Protein AF-A0A9D1AWB3-F1 (afdb_monomer_lite)

Foldseek 3Di:
DDDDDDDDDDDDPDDLPPKFGFCFPDDDADWGQDPDLAEAGIEEEDDETETEFAEQEAAQRQNYASYEYQAEYEYFQEEQENARNDAHYHYDHPYAYHYAEAEYEDHPVYNYRDDPHYHYDDQQAPQADHPDDSVRGRRDHDCPGCQPLRGDVVVFADPLRGRFGHHRQTGPRRPPDQQSDQQCPLPGGNVQFPDSNDSQAGAPPVVPPPDPDLQAPPPDNRRSPPDDSQQQCPLPDGPVQFPDSVDSQAGQQHQADQVGDRRNPPPARQNCPLPDHNVQFPDSVDNQAGAPHDADCDQVDRRNSPVTRDHPPPPPPPPPPPPDDDDDDDDDDDDDDDDDDDDDDD

Sequence (346 aa):
MRCCAPTRPIAEVRCAARAASCSAGATTGSSTTRRSSRGGAIEHGGGILEAYHNNFLGNQAPLGSAVQTASDVVLHHNLLALQRGGVALKGAGSGAFLGSLNLTWLNALGDGAVPPGYLSADPQLDAYQPGAGCGVIDDFYSWYGPLVDSGDQSVSIDLDGSKPDLGAYGGPEAPTAPWETDEDGDGFPVLYDCDEGDASIYPDRDRGDGETHDEAYDGIDSDCDEGDDFDQDRDGYPRNEDCDDNNAAAYPGAPESPGGPDLNCDGLRDADGDGVDIQQDCDDNNRLIHPGVVEDPDPSVDRDCDGIGDVVRGLVPVACSVSGGTPPWAGWMLMVWILAGSVRRR

Radius of gyration: 42.79 Å; chains: 1; bounding box: 102×95×110 Å

Secondary structure (DSSP, 8-state):
---PPP--S-------TTS---B---B-SEEE----TT--SEEEESSEEEEES-EEE----TT-EEEEESSEEEEES-EEE--SSSEEEEE-TT--EE-S--EEE--TT--BSPPTT-B-S---BTT--TT--TTT----B-TTSTTTT-S-TTT---TTSSPPPSSTT-STTS--STTT--SSSSS--TTT-S-TT-TT--TTTTSSSS---S-TTSS--SSSS---TT-SS-SS--TTT-S-TT-TT-STTPPP-TT----SSSS---SSSSS--TTT-S-TT-TTSSTTPPPPSSTT--SS-SS--------------------TT-----------------

pLDDT: mean 72.97, std 19.96, range [20.0, 97.31]

Structure (mmCIF, N/CA/C/O backbone):
data_AF-A0A9D1AWB3-F1
#
_entry.id   AF-A0A9D1AWB3-F1
#
loop_
_atom_site.group_PDB
_atom_site.id
_atom_site.type_symbol
_atom_site.label_atom_id
_atom_site.label_alt_id
_atom_site.label_comp_id
_atom_site.label_asym_id
_atom_site.label_entity_id
_atom_site.label_seq_id
_atom_site.pdbx_PDB_ins_code
_atom_site.Cartn_x
_atom_site.Cartn_y
_atom_site.Cartn_z
_atom_site.occupancy
_atom_site.B_iso_or_equiv
_atom_site.auth_seq_id
_atom_site.auth_comp_id
_atom_site.auth_asym_id
_atom_site.auth_atom_id
_atom_site.pdbx_PDB_model_num
ATOM 1 N N . MET A 1 1 ? -10.300 8.455 -24.900 1.00 21.50 1 MET A N 1
ATOM 2 C CA . MET A 1 1 ? -10.559 7.409 -25.920 1.00 21.50 1 MET A CA 1
ATOM 3 C C . MET A 1 1 ? -9.430 7.401 -26.954 1.00 21.50 1 MET A C 1
ATOM 5 O O . MET A 1 1 ? -9.251 8.439 -27.566 1.00 21.50 1 MET A O 1
ATOM 9 N N . ARG A 1 2 ? -8.799 6.226 -27.187 1.00 21.23 2 ARG A N 1
ATOM 10 C CA . ARG A 1 2 ? -7.964 5.809 -28.358 1.00 21.23 2 ARG A CA 1
ATOM 11 C C . ARG A 1 2 ? -6.611 6.551 -28.547 1.00 21.23 2 ARG A C 1
ATOM 13 O O . ARG A 1 2 ? -6.578 7.757 -28.401 1.00 21.23 2 ARG A O 1
ATOM 20 N N . CYS A 1 3 ? -5.466 5.922 -28.860 1.00 20.00 3 CYS A N 1
ATOM 21 C CA . CYS A 1 3 ? -5.183 4.667 -29.581 1.00 20.00 3 CYS A CA 1
ATOM 22 C C . CYS A 1 3 ? -3.992 3.862 -29.002 1.00 20.00 3 CYS A C 1
ATOM 24 O O . CYS A 1 3 ? -2.887 4.379 -28.916 1.00 20.00 3 CYS A O 1
ATOM 26 N N . CYS A 1 4 ? -4.191 2.549 -28.827 1.00 30.34 4 CYS A N 1
ATOM 27 C CA . CYS A 1 4 ? -3.329 1.540 -29.462 1.00 30.34 4 CYS A CA 1
ATOM 28 C C . CYS A 1 4 ? -3.750 1.412 -30.941 1.00 30.34 4 CYS A C 1
ATOM 30 O O . CYS A 1 4 ? -4.943 1.537 -31.238 1.00 30.34 4 CYS A O 1
ATOM 32 N N . ALA A 1 5 ? -2.830 1.122 -31.866 1.00 23.89 5 ALA A N 1
ATOM 33 C CA . ALA A 1 5 ? -3.188 0.805 -33.252 1.00 23.89 5 ALA A CA 1
ATOM 34 C C . ALA A 1 5 ? -3.328 -0.722 -33.481 1.00 23.89 5 ALA A C 1
ATOM 36 O O . ALA A 1 5 ? -2.486 -1.494 -33.021 1.00 23.89 5 ALA A O 1
ATOM 37 N N . PRO A 1 6 ? -4.379 -1.172 -34.198 1.00 29.33 6 PRO A N 1
ATOM 38 C CA . PRO A 1 6 ? -4.650 -2.568 -34.535 1.00 29.33 6 PRO A CA 1
ATOM 39 C C . PRO A 1 6 ? -4.038 -2.983 -35.892 1.00 29.33 6 PRO A C 1
ATOM 41 O O . PRO A 1 6 ? -3.752 -2.151 -36.744 1.00 29.33 6 PRO A O 1
ATOM 44 N N . THR A 1 7 ? -3.987 -4.301 -36.129 1.00 24.94 7 THR A N 1
ATOM 45 C CA . THR A 1 7 ? -3.741 -5.017 -37.410 1.00 24.94 7 THR A CA 1
ATOM 46 C C . THR A 1 7 ? -2.278 -5.169 -37.890 1.00 24.94 7 THR A C 1
ATOM 48 O O . THR A 1 7 ? -1.577 -4.212 -38.170 1.00 24.94 7 THR A O 1
ATOM 51 N N . ARG A 1 8 ? -1.824 -6.436 -37.991 1.00 36.50 8 ARG A N 1
ATOM 52 C CA . ARG A 1 8 ? -0.504 -6.909 -38.499 1.00 36.50 8 ARG A CA 1
ATOM 53 C C . ARG A 1 8 ? -0.225 -6.329 -39.909 1.00 36.50 8 ARG A C 1
ATOM 55 O O . ARG A 1 8 ? -1.187 -6.337 -40.676 1.00 36.50 8 ARG A O 1
ATOM 62 N N . PRO A 1 9 ? 0.998 -5.914 -40.333 1.00 26.62 9 PRO A N 1
ATOM 63 C CA . PRO A 1 9 ? 2.323 -6.543 -40.178 1.00 26.62 9 PRO A CA 1
ATOM 64 C C . PRO A 1 9 ? 3.420 -5.598 -39.611 1.00 26.62 9 PRO A C 1
ATOM 66 O O . PRO A 1 9 ? 3.180 -4.427 -39.375 1.00 26.62 9 PRO A O 1
ATOM 69 N N . ILE A 1 10 ? 4.613 -6.152 -39.363 1.00 37.19 10 ILE A N 1
ATOM 70 C CA . ILE A 1 10 ? 5.770 -5.600 -38.619 1.00 37.19 10 ILE A CA 1
ATOM 71 C C . ILE A 1 10 ? 6.071 -4.108 -38.882 1.00 37.19 10 ILE A C 1
ATOM 73 O O . ILE A 1 10 ? 6.458 -3.751 -39.992 1.00 37.19 10 ILE A O 1
ATOM 77 N N . ALA A 1 11 ? 6.015 -3.300 -37.821 1.00 24.80 11 ALA A N 1
ATOM 78 C CA . ALA A 1 11 ? 6.810 -2.097 -37.576 1.00 24.80 11 ALA A CA 1
ATOM 79 C C . ALA A 1 11 ? 6.615 -1.683 -36.104 1.00 24.80 11 ALA A C 1
ATOM 81 O O . ALA A 1 11 ? 5.522 -1.837 -35.571 1.00 24.80 11 ALA A O 1
ATOM 82 N N . GLU A 1 12 ? 7.682 -1.151 -35.510 1.00 25.28 12 GLU A N 1
ATOM 83 C CA . GLU A 1 12 ? 7.764 -0.460 -34.215 1.00 25.28 12 GLU A CA 1
ATOM 84 C C . GLU A 1 12 ? 8.033 -1.301 -32.954 1.00 25.28 12 GLU A C 1
ATOM 86 O O . GLU A 1 12 ? 7.202 -2.036 -32.426 1.00 25.28 12 GLU A O 1
ATOM 91 N N . VAL A 1 13 ? 9.248 -1.107 -32.431 1.00 33.59 13 VAL A N 1
ATOM 92 C CA . VAL A 1 13 ? 9.468 -0.930 -30.993 1.00 33.59 13 VAL A CA 1
ATOM 93 C C . VAL A 1 13 ? 8.623 0.286 -30.596 1.00 33.59 13 VAL A C 1
ATOM 95 O O . VAL A 1 13 ? 8.988 1.413 -30.917 1.00 33.59 13 VAL A O 1
ATOM 98 N N . ARG A 1 14 ? 7.451 0.052 -30.000 1.00 24.42 14 ARG A N 1
ATOM 99 C CA . ARG A 1 14 ? 6.680 1.068 -29.275 1.00 24.42 14 ARG A CA 1
ATOM 100 C C . ARG A 1 14 ? 6.158 0.478 -27.961 1.00 24.42 14 ARG A C 1
ATOM 102 O O . ARG A 1 14 ? 5.201 -0.288 -27.969 1.00 24.42 14 ARG A O 1
ATOM 109 N N . CYS A 1 15 ? 6.929 0.701 -26.900 1.00 27.09 15 CYS A N 1
ATOM 110 C CA . CYS A 1 15 ? 6.608 1.492 -25.699 1.00 27.09 15 CYS A CA 1
ATOM 111 C C . CYS A 1 15 ? 5.157 1.434 -25.235 1.00 27.09 15 CYS A C 1
ATOM 113 O O . CYS A 1 15 ? 4.238 1.670 -26.023 1.00 27.09 15 CYS A O 1
ATOM 115 N N . ALA A 1 16 ? 4.979 1.133 -23.949 1.00 27.67 16 ALA A N 1
ATOM 116 C CA . ALA A 1 16 ? 3.701 1.157 -23.263 1.00 27.67 16 ALA A CA 1
ATOM 117 C C . ALA A 1 16 ? 3.016 2.507 -23.514 1.00 27.67 16 ALA A C 1
ATOM 119 O O . ALA A 1 16 ? 3.399 3.546 -22.995 1.00 27.67 16 ALA A O 1
ATOM 120 N N . ALA A 1 17 ? 2.004 2.513 -24.381 1.00 27.48 17 ALA A N 1
ATOM 121 C CA . ALA A 1 17 ? 1.258 3.714 -24.712 1.00 27.48 17 ALA A CA 1
ATOM 122 C C . ALA A 1 17 ? 0.271 4.047 -23.584 1.00 27.48 17 ALA A C 1
ATOM 124 O O . ALA A 1 17 ? -0.940 3.883 -23.738 1.00 27.48 17 ALA A O 1
ATOM 125 N N . ARG A 1 18 ? 0.825 4.549 -22.481 1.00 24.73 18 ARG A N 1
ATOM 126 C CA . ARG A 1 18 ? 0.314 5.722 -21.765 1.00 24.73 18 ARG A CA 1
ATOM 127 C C . ARG A 1 18 ? 1.400 6.505 -21.025 1.00 24.73 18 ARG A C 1
ATOM 129 O O . ARG A 1 18 ? 1.125 7.652 -20.694 1.00 24.73 18 ARG A O 1
ATOM 136 N N . ALA A 1 19 ? 2.625 5.984 -20.948 1.00 25.64 19 ALA A N 1
ATOM 137 C CA . ALA A 1 19 ? 3.787 6.744 -20.535 1.00 25.64 19 ALA A CA 1
ATOM 138 C C . ALA A 1 19 ? 4.954 6.580 -21.513 1.00 25.64 19 ALA A C 1
ATOM 140 O O . ALA A 1 19 ? 5.426 5.474 -21.723 1.00 25.64 19 ALA A O 1
ATOM 141 N N . ALA A 1 20 ? 5.339 7.702 -22.125 1.00 26.20 20 ALA A N 1
ATOM 142 C CA . ALA A 1 20 ? 6.637 7.992 -22.724 1.00 26.20 20 ALA A CA 1
ATOM 143 C C . ALA A 1 20 ? 7.232 7.040 -23.785 1.00 26.20 20 ALA A C 1
ATOM 145 O O . ALA A 1 20 ? 7.008 5.839 -23.903 1.00 26.20 20 ALA A O 1
ATOM 146 N N . SER A 1 21 ? 7.984 7.660 -24.678 1.00 29.98 21 SER A N 1
ATOM 147 C CA . SER A 1 21 ? 8.781 7.045 -25.724 1.00 29.98 21 SER A CA 1
ATOM 148 C C . SER A 1 21 ? 9.793 6.049 -25.156 1.00 29.98 21 SER A C 1
ATOM 150 O O . SER A 1 21 ? 10.431 6.281 -24.143 1.00 29.98 21 SER A O 1
ATOM 152 N N . CYS A 1 22 ? 10.045 4.976 -25.897 1.00 33.41 22 CYS A N 1
ATOM 153 C CA . CYS A 1 22 ? 11.266 4.194 -25.788 1.00 33.41 22 CYS A CA 1
ATOM 154 C C . CYS A 1 22 ? 12.315 5.152 -26.311 1.00 33.41 22 CYS A C 1
ATOM 156 O O . CYS A 1 22 ? 12.439 5.336 -27.530 1.00 33.41 22 CYS A O 1
ATOM 158 N N . SER A 1 23 ? 12.997 5.826 -25.403 1.00 38.34 23 SER A N 1
ATOM 159 C CA . SER A 1 23 ? 14.102 6.705 -25.725 1.00 38.34 23 SER A CA 1
ATOM 160 C C . SER A 1 23 ? 15.280 5.812 -26.130 1.00 38.34 23 SER A C 1
ATOM 162 O O . SER A 1 23 ? 16.202 5.522 -25.379 1.00 38.34 23 SER A O 1
ATOM 164 N N . ALA A 1 24 ? 15.224 5.265 -27.345 1.00 41.66 24 ALA A N 1
ATOM 165 C CA . ALA A 1 24 ? 16.368 4.608 -27.955 1.00 41.66 24 ALA A CA 1
ATOM 166 C C . ALA A 1 24 ? 17.315 5.717 -28.428 1.00 41.66 24 ALA A C 1
ATOM 168 O O . ALA A 1 24 ? 17.096 6.289 -29.494 1.00 41.66 24 ALA A O 1
ATOM 169 N N . GLY A 1 25 ? 18.327 6.047 -27.620 1.00 49.16 25 GLY A N 1
ATOM 170 C CA . GLY A 1 25 ? 19.272 7.135 -27.898 1.00 49.16 25 GLY A CA 1
ATOM 171 C C . GLY A 1 25 ? 19.972 6.971 -29.253 1.00 49.16 25 GLY A C 1
ATOM 172 O O . GLY A 1 25 ? 19.663 7.671 -30.219 1.00 49.16 25 GLY A O 1
ATOM 173 N N . ALA A 1 26 ? 20.898 6.011 -29.352 1.00 44.53 26 ALA A N 1
ATOM 174 C CA . ALA A 1 26 ? 21.605 5.674 -30.586 1.00 44.53 26 ALA A CA 1
ATOM 175 C C . ALA A 1 26 ? 21.383 4.202 -30.968 1.00 44.53 26 ALA A C 1
ATOM 177 O O . ALA A 1 26 ? 21.719 3.284 -30.225 1.00 44.53 26 ALA A O 1
ATOM 178 N N . THR A 1 27 ? 20.843 3.956 -32.166 1.00 47.53 27 THR A N 1
ATOM 179 C CA . THR A 1 27 ? 20.813 2.611 -32.761 1.00 47.53 27 THR A CA 1
ATOM 180 C C . THR A 1 27 ? 21.679 2.593 -34.011 1.00 47.53 27 THR A C 1
ATOM 182 O O . THR A 1 27 ? 21.399 3.285 -34.990 1.00 47.53 27 THR A O 1
ATOM 185 N N . THR A 1 28 ? 22.712 1.756 -34.014 1.00 44.19 28 THR A N 1
ATOM 186 C CA . THR A 1 28 ? 23.399 1.344 -35.242 1.00 44.19 28 THR A CA 1
ATOM 187 C C . THR A 1 28 ? 23.117 -0.139 -35.461 1.00 44.19 28 THR A C 1
ATOM 189 O O . THR A 1 28 ? 23.231 -0.923 -34.531 1.00 44.19 28 THR A O 1
ATOM 192 N N . GLY A 1 29 ? 22.704 -0.536 -36.670 1.00 47.44 29 GLY A N 1
ATOM 193 C CA . GLY A 1 29 ? 22.396 -1.936 -36.999 1.00 47.44 29 GLY A CA 1
ATOM 194 C C . GLY A 1 29 ? 20.906 -2.280 -37.079 1.00 47.44 29 GLY A C 1
ATOM 195 O O . GLY A 1 29 ? 20.076 -1.409 -37.330 1.00 47.44 29 GLY A O 1
ATOM 196 N N . SER A 1 30 ? 20.571 -3.571 -36.975 1.00 42.62 30 SER A N 1
ATOM 197 C CA . SER A 1 30 ? 19.214 -4.081 -37.214 1.00 42.62 30 SER A CA 1
ATOM 198 C C . SER A 1 30 ? 18.601 -4.628 -35.929 1.00 42.62 30 SER A C 1
ATOM 200 O O . SER A 1 30 ? 18.999 -5.685 -35.443 1.00 42.62 30 SER A O 1
ATOM 202 N N . SER A 1 31 ? 17.560 -3.961 -35.440 1.00 50.06 31 SER A N 1
ATOM 203 C CA . SER A 1 31 ? 16.731 -4.431 -34.326 1.00 50.06 31 SER A CA 1
ATOM 204 C C . SER A 1 31 ? 15.381 -4.904 -34.859 1.00 50.06 31 SER A C 1
ATOM 206 O O . SER A 1 31 ? 14.737 -4.196 -35.635 1.00 50.06 31 SER A O 1
ATOM 208 N N . THR A 1 32 ? 14.935 -6.102 -34.473 1.00 45.66 32 THR A N 1
ATOM 209 C CA . THR A 1 32 ? 13.606 -6.605 -34.861 1.00 45.66 32 THR A CA 1
ATOM 210 C C . THR A 1 32 ? 12.771 -6.987 -33.646 1.00 45.66 32 THR A C 1
ATOM 212 O O . THR A 1 32 ? 13.212 -7.783 -32.824 1.00 45.66 32 THR A O 1
ATOM 215 N N . THR A 1 33 ? 11.535 -6.487 -33.569 1.00 47.41 33 THR A N 1
ATOM 216 C CA . THR A 1 33 ? 10.512 -6.945 -32.617 1.00 47.41 33 THR A CA 1
ATOM 217 C C . THR A 1 33 ? 9.769 -8.132 -33.237 1.00 47.41 33 THR A C 1
ATOM 219 O O . THR A 1 33 ? 8.915 -7.983 -34.114 1.00 47.41 33 THR A O 1
ATOM 222 N N . ARG A 1 34 ? 10.129 -9.368 -32.867 1.00 39.41 34 ARG A N 1
ATOM 223 C CA . ARG A 1 34 ? 9.489 -10.578 -33.417 1.00 39.41 34 ARG A CA 1
ATOM 224 C C . ARG A 1 34 ? 8.607 -11.258 -32.379 1.00 39.41 34 ARG A C 1
ATOM 226 O O . ARG A 1 34 ? 9.096 -11.777 -31.384 1.00 39.41 34 ARG A O 1
ATOM 233 N N . ARG A 1 35 ? 7.321 -11.446 -32.702 1.00 39.47 35 ARG A N 1
ATOM 234 C CA . ARG A 1 35 ? 6.494 -12.494 -32.077 1.00 39.47 35 ARG A CA 1
ATOM 235 C C . ARG A 1 35 ? 6.943 -13.850 -32.632 1.00 39.47 35 ARG A C 1
ATOM 237 O O . ARG A 1 35 ? 6.405 -14.346 -33.619 1.00 39.47 35 ARG A O 1
ATOM 244 N N . SER A 1 36 ? 7.997 -14.404 -32.050 1.00 42.81 36 SER A N 1
ATOM 245 C CA . SER A 1 36 ? 8.571 -15.695 -32.425 1.00 42.81 36 SER A CA 1
ATOM 246 C C . SER A 1 36 ? 8.386 -16.677 -31.276 1.00 42.81 36 SER A C 1
ATOM 248 O O . SER A 1 36 ? 8.519 -16.304 -30.116 1.00 42.81 36 SER A O 1
ATOM 250 N N . SER A 1 37 ? 8.203 -17.963 -31.586 1.00 47.78 37 SER A N 1
ATOM 251 C CA . SER A 1 37 ? 8.348 -19.054 -30.608 1.00 47.78 37 SER A CA 1
ATOM 252 C C . SER A 1 37 ? 9.756 -19.121 -29.982 1.00 47.78 37 SER A C 1
ATOM 254 O O . SER A 1 37 ? 10.018 -20.018 -29.187 1.00 47.78 37 SER A O 1
ATOM 256 N N . ARG A 1 38 ? 10.667 -18.217 -30.387 1.00 47.19 38 ARG A N 1
ATOM 257 C CA . ARG A 1 38 ? 12.060 -18.060 -29.952 1.00 47.19 38 ARG A CA 1
ATOM 258 C C . ARG A 1 38 ? 12.480 -16.641 -29.544 1.00 47.19 38 ARG A C 1
ATOM 260 O O . ARG A 1 38 ? 13.667 -16.460 -29.329 1.00 47.19 38 ARG A O 1
ATOM 267 N N . GLY A 1 39 ? 11.584 -15.654 -29.500 1.00 50.53 39 GLY A N 1
ATOM 268 C CA . GLY A 1 39 ? 11.974 -14.246 -29.289 1.00 50.53 39 GLY A CA 1
ATOM 269 C C . GLY A 1 39 ? 11.325 -13.621 -28.059 1.00 50.53 39 GLY A C 1
ATOM 270 O O . GLY A 1 39 ? 10.314 -14.133 -27.587 1.00 50.53 39 GLY A O 1
ATOM 271 N N . GLY A 1 40 ? 11.879 -12.520 -27.553 1.00 53.12 40 GLY A N 1
ATOM 272 C CA . GLY A 1 40 ? 11.116 -11.588 -26.714 1.00 53.12 40 GLY A CA 1
ATOM 273 C C . GLY A 1 40 ? 11.242 -10.145 -27.187 1.00 53.12 40 GLY A C 1
ATOM 274 O O . GLY A 1 40 ? 11.229 -9.930 -28.399 1.00 53.12 40 GLY A O 1
ATOM 275 N N . ALA A 1 41 ? 11.226 -9.170 -26.274 1.00 64.44 41 ALA A N 1
ATOM 276 C CA . ALA A 1 41 ? 10.886 -7.783 -26.603 1.00 64.44 41 ALA A CA 1
ATOM 277 C C . ALA A 1 41 ? 11.870 -7.131 -27.587 1.00 64.44 41 ALA A C 1
ATOM 279 O O . ALA A 1 41 ? 11.434 -6.449 -28.514 1.00 64.44 41 ALA A O 1
ATOM 280 N N . ILE A 1 42 ? 13.170 -7.401 -27.448 1.00 72.62 42 ILE A N 1
ATOM 281 C CA . ILE A 1 42 ? 14.208 -6.917 -28.367 1.00 72.62 42 ILE A CA 1
ATOM 282 C C . ILE A 1 42 ? 15.058 -8.092 -28.851 1.00 72.62 42 ILE A C 1
ATOM 284 O O . ILE A 1 42 ? 15.614 -8.830 -28.045 1.00 72.62 42 ILE A O 1
ATOM 288 N N . GLU A 1 43 ? 15.198 -8.239 -30.171 1.00 74.75 43 GLU A N 1
ATOM 289 C CA . GLU A 1 43 ? 16.237 -9.058 -30.804 1.00 74.75 43 GLU A CA 1
ATOM 290 C C . GLU A 1 43 ? 17.152 -8.133 -31.618 1.00 74.75 43 GLU A C 1
ATOM 292 O O . GLU A 1 43 ? 16.717 -7.553 -32.620 1.00 74.75 43 GLU A O 1
ATOM 297 N N . HIS A 1 44 ? 18.397 -7.965 -31.170 1.00 74.31 44 HIS A N 1
ATOM 298 C CA . HIS A 1 44 ? 19.361 -7.042 -31.771 1.00 74.31 44 HIS A CA 1
ATOM 299 C C . HIS A 1 44 ? 20.535 -7.777 -32.431 1.00 74.31 44 HIS A C 1
ATOM 301 O O . HIS A 1 44 ? 21.061 -8.756 -31.897 1.00 74.31 44 HIS A O 1
ATOM 307 N N . GLY A 1 45 ? 20.956 -7.306 -33.607 1.00 73.94 45 GLY A N 1
ATOM 308 C CA . GLY A 1 45 ? 22.120 -7.833 -34.311 1.00 73.94 45 GLY A CA 1
ATOM 309 C C . GLY A 1 45 ? 22.809 -6.791 -35.192 1.00 73.94 45 GLY A C 1
ATOM 310 O O . GLY A 1 45 ? 22.180 -6.156 -36.043 1.00 73.94 45 GLY A O 1
ATOM 311 N N . GLY A 1 46 ? 24.130 -6.697 -35.027 1.00 70.94 46 GLY A N 1
ATOM 312 C CA . GLY A 1 46 ? 25.006 -5.721 -35.669 1.00 70.94 46 GLY A CA 1
ATOM 313 C C . GLY A 1 46 ? 24.930 -4.349 -35.000 1.00 70.94 46 GLY A C 1
ATOM 314 O O . GLY A 1 46 ? 23.841 -3.899 -34.684 1.00 70.94 46 GLY A O 1
ATOM 315 N N . GLY A 1 47 ? 26.073 -3.673 -34.857 1.00 73.12 47 GLY A N 1
ATOM 316 C CA . GLY A 1 47 ? 26.161 -2.339 -34.250 1.00 73.12 47 GLY A CA 1
ATOM 317 C C . GLY A 1 47 ? 25.905 -2.322 -32.738 1.00 73.12 47 GLY A C 1
ATOM 318 O O . GLY A 1 47 ? 26.149 -3.326 -32.071 1.00 73.12 47 GLY A O 1
ATOM 319 N N . ILE A 1 48 ? 25.508 -1.156 -32.223 1.00 72.12 48 ILE A N 1
ATOM 320 C CA . ILE A 1 48 ? 25.204 -0.890 -30.808 1.00 72.12 48 ILE A CA 1
ATOM 321 C C . ILE A 1 48 ? 23.747 -0.434 -30.698 1.00 72.12 48 ILE A C 1
ATOM 323 O O . ILE A 1 48 ? 23.297 0.405 -31.490 1.00 72.12 48 ILE A O 1
ATOM 327 N N . LE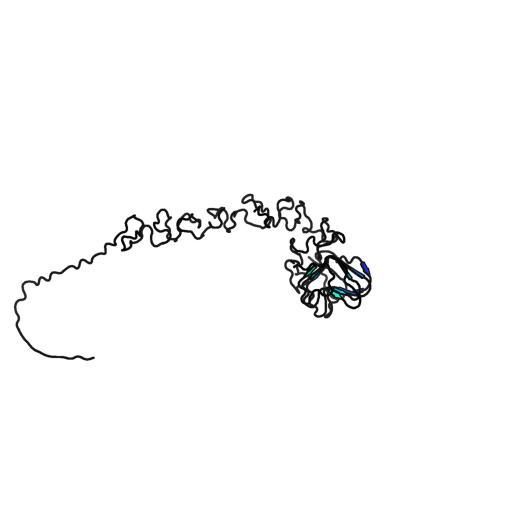U A 1 49 ? 23.049 -0.961 -29.694 1.00 78.12 49 LEU A N 1
ATOM 328 C CA . LEU A 1 49 ? 21.737 -0.504 -29.246 1.00 78.12 49 LEU A CA 1
ATOM 329 C C . LEU A 1 49 ? 21.838 0.037 -27.820 1.00 78.12 49 LEU A C 1
ATOM 331 O O . LEU A 1 49 ? 22.278 -0.685 -26.929 1.00 78.12 49 LEU A O 1
ATOM 335 N N . GLU A 1 50 ? 21.360 1.256 -27.606 1.00 80.19 50 GLU A N 1
ATOM 336 C CA . GLU A 1 50 ? 21.181 1.842 -26.276 1.00 80.19 50 GLU A CA 1
ATOM 337 C C . GLU A 1 50 ? 19.686 1.952 -25.955 1.00 80.19 50 GLU A C 1
ATOM 339 O O . GLU A 1 50 ? 18.910 2.440 -26.783 1.00 80.19 50 GLU A O 1
ATOM 344 N N . ALA A 1 51 ? 19.278 1.476 -24.778 1.00 79.69 51 ALA A N 1
ATOM 345 C CA . ALA A 1 51 ? 17.897 1.541 -24.312 1.00 79.69 51 ALA A CA 1
ATOM 346 C C . ALA A 1 51 ? 17.824 2.084 -22.881 1.00 79.69 51 ALA A C 1
ATOM 348 O O . ALA A 1 51 ? 18.480 1.564 -21.971 1.00 79.69 51 ALA A O 1
ATOM 349 N N . TYR A 1 52 ? 16.991 3.105 -22.709 1.00 82.25 52 TYR A N 1
ATOM 350 C CA . TYR A 1 52 ? 16.770 3.818 -21.458 1.00 82.25 52 TYR A CA 1
ATOM 351 C C . TYR A 1 52 ? 15.308 3.675 -21.055 1.00 82.25 52 TYR A C 1
ATOM 353 O O . TYR A 1 52 ? 14.451 3.758 -21.938 1.00 82.25 52 TYR A O 1
ATOM 361 N N . HIS A 1 53 ? 15.033 3.467 -19.764 1.00 81.31 53 HIS A N 1
ATOM 362 C CA . HIS A 1 53 ? 13.689 3.653 -19.202 1.00 81.31 53 HIS A CA 1
ATOM 363 C C . HIS A 1 53 ? 12.605 2.822 -19.898 1.00 81.31 53 HIS A C 1
ATOM 365 O O . HIS A 1 53 ? 11.661 3.342 -20.481 1.00 81.31 53 HIS A O 1
ATOM 371 N N . ASN A 1 54 ? 12.767 1.493 -19.928 1.00 80.81 54 ASN A N 1
ATOM 372 C CA . ASN A 1 54 ? 11.781 0.592 -20.539 1.00 80.81 54 ASN A CA 1
ATOM 373 C C . ASN A 1 54 ? 11.284 -0.471 -19.562 1.00 80.81 54 ASN A C 1
ATOM 375 O O . ASN A 1 54 ? 12.071 -1.078 -18.835 1.00 80.81 54 ASN A O 1
ATOM 379 N N . ASN A 1 55 ? 9.995 -0.796 -19.671 1.00 80.69 55 ASN A N 1
ATOM 380 C CA . ASN A 1 55 ? 9.374 -1.944 -19.018 1.00 80.69 55 ASN A CA 1
ATOM 381 C C . ASN A 1 55 ? 9.367 -3.166 -19.952 1.00 80.69 55 ASN A C 1
ATOM 383 O O . ASN A 1 55 ? 8.660 -3.221 -20.960 1.00 80.69 55 ASN A O 1
ATOM 387 N N . PHE A 1 56 ? 10.131 -4.194 -19.593 1.00 82.62 56 PHE A N 1
ATOM 388 C CA . PHE A 1 56 ? 10.166 -5.495 -20.251 1.00 82.62 56 PHE A CA 1
ATOM 389 C C . PHE A 1 56 ? 9.471 -6.546 -19.386 1.00 82.62 56 PHE A C 1
ATOM 391 O O . PHE A 1 56 ? 10.111 -7.279 -18.630 1.00 82.62 56 PHE A O 1
ATOM 398 N N . LEU A 1 57 ? 8.149 -6.641 -19.514 1.00 80.88 57 LEU A N 1
ATOM 399 C CA . LEU A 1 57 ? 7.325 -7.447 -18.615 1.00 80.88 57 LEU A CA 1
ATOM 400 C C . LEU A 1 57 ? 6.763 -8.707 -19.284 1.00 80.88 57 LEU A C 1
ATOM 402 O O . LEU A 1 57 ? 6.228 -8.667 -20.394 1.00 80.88 57 LEU A O 1
ATOM 406 N N . GLY A 1 58 ? 6.810 -9.836 -18.574 1.00 77.50 58 GLY A N 1
ATOM 407 C CA . GLY A 1 58 ? 5.868 -10.931 -18.823 1.00 77.50 58 GLY A CA 1
ATOM 408 C C . GLY A 1 58 ? 6.110 -11.810 -20.053 1.00 77.50 58 GLY A C 1
ATOM 409 O O . GLY A 1 58 ? 5.168 -12.474 -20.493 1.00 77.50 58 GLY A O 1
ATOM 410 N N . ASN A 1 59 ? 7.311 -11.856 -20.647 1.00 75.31 59 ASN A N 1
ATOM 411 C CA . ASN A 1 59 ? 7.537 -12.642 -21.868 1.00 75.31 59 ASN A CA 1
ATOM 412 C C . ASN A 1 59 ? 7.201 -14.129 -21.668 1.00 75.31 59 ASN A C 1
ATOM 414 O O . ASN A 1 59 ? 7.795 -14.811 -20.834 1.00 75.31 59 ASN A O 1
ATOM 418 N N . GLN A 1 60 ? 6.303 -14.668 -22.492 1.00 77.44 60 GLN A N 1
ATOM 419 C CA . GLN A 1 60 ? 5.855 -16.064 -22.424 1.00 77.44 60 GLN A CA 1
ATOM 420 C C . GLN A 1 60 ? 6.508 -16.976 -23.473 1.00 77.44 60 GLN A C 1
ATOM 422 O O . GLN A 1 60 ? 6.201 -18.166 -23.528 1.00 77.44 60 GLN A O 1
ATOM 427 N N . ALA A 1 61 ? 7.383 -16.454 -24.336 1.00 73.06 61 ALA A N 1
ATOM 428 C CA . ALA A 1 61 ? 7.992 -17.244 -25.400 1.00 73.06 61 ALA A CA 1
ATOM 429 C C . ALA A 1 61 ? 8.982 -18.286 -24.831 1.00 73.06 61 ALA A C 1
ATOM 431 O O . ALA A 1 61 ? 10.008 -17.875 -24.294 1.00 73.06 61 ALA A O 1
ATOM 432 N N . PRO A 1 62 ? 8.759 -19.608 -25.014 1.00 67.44 62 PRO A N 1
ATOM 433 C CA . PRO A 1 62 ? 9.542 -20.677 -24.363 1.00 67.44 62 PRO A CA 1
ATOM 434 C C . PRO A 1 62 ? 11.038 -20.729 -24.706 1.00 67.44 62 PRO A C 1
ATOM 436 O O . PRO A 1 62 ? 11.803 -21.466 -24.092 1.00 67.44 62 PRO A O 1
ATOM 439 N N . LEU A 1 63 ? 11.448 -20.036 -25.768 1.00 68.00 63 LEU A N 1
ATOM 440 C CA . LEU A 1 63 ? 12.839 -19.956 -26.215 1.00 68.00 63 LEU A CA 1
ATOM 441 C C . LEU A 1 63 ? 13.319 -18.496 -26.343 1.00 68.00 63 LEU A C 1
ATOM 443 O O . LEU A 1 63 ? 14.416 -18.274 -26.864 1.00 68.00 63 LEU A O 1
ATOM 447 N N . GLY A 1 64 ? 12.504 -17.527 -25.906 1.00 71.69 64 GLY A N 1
ATOM 448 C CA . GLY A 1 64 ? 12.793 -16.090 -25.951 1.00 71.69 64 GLY A CA 1
ATOM 449 C C . GLY A 1 64 ? 13.441 -15.554 -24.672 1.00 71.69 64 GLY A C 1
ATOM 450 O O . GLY A 1 64 ? 13.755 -16.314 -23.763 1.00 71.69 64 GLY A O 1
ATOM 451 N N . SER A 1 65 ? 13.647 -14.240 -24.618 1.00 79.19 65 SER A N 1
ATOM 452 C CA . SER A 1 65 ? 14.094 -13.471 -23.443 1.00 79.19 65 SER A CA 1
ATOM 453 C C . SER A 1 65 ? 13.616 -12.027 -23.562 1.00 79.19 65 SER A C 1
ATOM 455 O O . SER A 1 65 ? 13.276 -11.625 -24.670 1.00 79.19 65 SER A O 1
ATOM 457 N N . ALA A 1 66 ? 13.564 -11.245 -22.481 1.00 78.62 66 ALA A N 1
ATOM 458 C CA . ALA A 1 66 ? 13.193 -9.825 -22.587 1.00 78.62 66 ALA A CA 1
ATOM 459 C C . ALA A 1 66 ? 14.077 -9.096 -23.614 1.00 78.62 66 ALA A C 1
ATOM 461 O O . ALA A 1 66 ? 13.559 -8.517 -24.568 1.00 78.62 66 ALA A O 1
ATOM 462 N N . VAL A 1 67 ? 15.397 -9.251 -23.506 1.00 82.06 67 VAL A N 1
ATOM 463 C CA . VAL A 1 67 ? 16.342 -8.794 -24.530 1.00 82.06 67 VAL A CA 1
ATOM 464 C C . VAL A 1 67 ? 17.207 -9.958 -24.985 1.00 82.06 67 VAL A C 1
ATOM 466 O O . VAL A 1 67 ? 17.742 -10.725 -24.178 1.00 82.06 67 VAL A O 1
ATOM 469 N N . GLN A 1 68 ? 17.330 -10.115 -26.297 1.00 82.19 68 GLN A N 1
ATOM 470 C CA . GLN A 1 68 ? 18.226 -11.053 -26.948 1.00 82.19 68 GLN A CA 1
ATOM 471 C C . GLN A 1 68 ? 19.152 -10.295 -27.893 1.00 82.19 68 GLN A C 1
ATOM 473 O O . GLN A 1 68 ? 18.694 -9.476 -28.687 1.00 82.19 68 GLN A O 1
ATOM 478 N N . THR A 1 69 ? 20.450 -10.584 -27.856 1.00 80.25 69 THR A N 1
ATOM 479 C CA . THR A 1 69 ? 21.393 -9.855 -28.709 1.00 80.25 69 THR A CA 1
ATOM 480 C C . THR A 1 69 ? 22.500 -10.718 -29.287 1.00 80.25 69 THR A C 1
ATOM 482 O O . THR A 1 69 ? 22.983 -11.628 -28.624 1.00 80.25 69 THR A O 1
ATOM 485 N N . ALA A 1 70 ? 22.900 -10.415 -30.525 1.00 81.12 70 ALA A N 1
ATOM 486 C CA . ALA A 1 70 ? 24.107 -10.910 -31.183 1.00 81.12 70 ALA A CA 1
ATOM 487 C C . ALA A 1 70 ? 25.271 -9.893 -31.181 1.00 81.12 70 ALA A C 1
ATOM 489 O O . ALA A 1 70 ? 26.337 -10.158 -31.742 1.00 81.12 70 ALA A O 1
ATOM 490 N N . SER A 1 71 ? 25.056 -8.702 -30.621 1.00 81.31 71 SER A N 1
ATOM 491 C CA . SER A 1 71 ? 25.990 -7.564 -30.592 1.00 81.31 71 SER A CA 1
ATOM 492 C C . SER A 1 71 ? 25.859 -6.795 -29.274 1.00 81.31 71 SER A C 1
ATOM 494 O O . SER A 1 71 ? 25.098 -7.214 -28.402 1.00 81.31 71 SER A O 1
ATOM 496 N N . ASP A 1 72 ? 26.628 -5.730 -29.078 1.00 84.19 72 ASP A N 1
ATOM 497 C CA . ASP A 1 72 ? 26.619 -5.027 -27.796 1.00 84.19 72 ASP A CA 1
ATOM 498 C C . ASP A 1 72 ? 25.305 -4.257 -27.601 1.00 84.19 72 ASP A C 1
ATOM 500 O O . ASP A 1 72 ? 24.833 -3.561 -28.502 1.00 84.19 72 ASP A O 1
ATOM 504 N N . VAL A 1 73 ? 24.705 -4.409 -26.420 1.00 82.81 73 VAL A N 1
ATOM 505 C CA . VAL A 1 73 ? 23.500 -3.681 -26.003 1.00 82.81 73 VAL A CA 1
ATOM 506 C C . VAL A 1 73 ? 23.785 -2.996 -24.682 1.00 82.81 73 VAL A C 1
ATOM 508 O O . VAL A 1 73 ? 24.210 -3.646 -23.728 1.00 82.81 73 VAL A O 1
ATOM 511 N N . VAL A 1 74 ? 23.523 -1.697 -24.620 1.00 85.00 74 VAL A N 1
ATOM 512 C CA . VAL A 1 74 ? 23.647 -0.890 -23.412 1.00 85.00 74 VAL A CA 1
ATOM 513 C C . VAL A 1 74 ? 22.251 -0.643 -22.848 1.00 85.00 74 VAL A C 1
ATOM 515 O O . VAL A 1 74 ? 21.382 -0.117 -23.540 1.00 85.00 74 VAL A O 1
ATOM 518 N N . LEU A 1 75 ? 22.027 -1.058 -21.605 1.00 85.31 75 LEU A N 1
ATOM 519 C CA . LEU A 1 75 ? 20.758 -0.903 -20.901 1.00 85.31 75 LEU A CA 1
ATOM 520 C C . LEU A 1 75 ? 20.962 0.007 -19.690 1.00 85.31 75 LEU A C 1
ATOM 522 O O . LEU A 1 75 ? 21.785 -0.297 -18.825 1.00 85.31 75 LEU A O 1
ATOM 526 N N . HIS A 1 76 ? 20.189 1.084 -19.610 1.00 85.88 76 HIS A N 1
ATOM 527 C CA . HIS A 1 76 ? 20.154 1.989 -18.465 1.00 85.88 76 HIS A CA 1
ATOM 528 C C . HIS A 1 76 ? 18.733 2.093 -17.920 1.00 85.88 76 HIS A C 1
ATOM 530 O O . HIS A 1 76 ? 17.803 2.333 -18.687 1.00 85.88 76 HIS A O 1
ATOM 536 N N . HIS A 1 77 ? 18.572 1.919 -16.610 1.00 88.19 77 HIS A N 1
ATOM 537 C CA . HIS A 1 77 ? 17.312 2.203 -15.915 1.00 88.19 77 HIS A CA 1
ATOM 538 C C . HIS A 1 77 ? 16.089 1.457 -16.463 1.00 88.19 77 HIS A C 1
ATOM 540 O O . HIS A 1 77 ? 14.978 1.965 -16.480 1.00 88.19 77 HIS A O 1
ATOM 546 N N . ASN A 1 78 ? 16.274 0.234 -16.959 1.00 86.94 78 ASN A N 1
ATOM 547 C CA . ASN A 1 78 ? 15.171 -0.583 -17.455 1.00 86.94 78 ASN A CA 1
ATOM 548 C C . ASN A 1 78 ? 14.637 -1.506 -16.357 1.00 86.94 78 ASN A C 1
ATOM 550 O O . ASN A 1 78 ? 15.395 -2.002 -15.521 1.00 86.94 78 ASN A O 1
ATOM 554 N N . LEU A 1 79 ? 13.352 -1.832 -16.442 1.00 87.75 79 LEU A N 1
ATOM 555 C CA . LEU A 1 79 ? 12.695 -2.864 -15.654 1.00 87.75 79 LEU A CA 1
ATOM 556 C C . LEU A 1 79 ? 12.572 -4.149 -16.481 1.00 87.75 79 LEU A C 1
ATOM 558 O O . LEU A 1 79 ? 11.918 -4.175 -17.520 1.00 87.75 79 LEU A O 1
ATOM 562 N N . LEU A 1 80 ? 13.168 -5.248 -16.023 1.00 88.00 80 LEU A N 1
ATOM 563 C CA . LEU A 1 80 ? 13.113 -6.565 -16.659 1.00 88.00 80 LEU A CA 1
ATOM 564 C C . LEU A 1 80 ? 12.521 -7.601 -15.706 1.00 88.00 80 LEU A C 1
ATOM 566 O O . LEU A 1 80 ? 13.242 -8.306 -14.994 1.00 88.00 80 LEU A O 1
ATOM 570 N N . ALA A 1 81 ? 11.199 -7.735 -15.717 1.00 86.62 81 ALA A N 1
ATOM 571 C CA . ALA A 1 81 ? 10.510 -8.522 -14.704 1.00 86.62 81 ALA A CA 1
ATOM 572 C C . ALA A 1 81 ? 9.479 -9.508 -15.260 1.00 86.62 81 ALA A C 1
ATOM 574 O O . ALA A 1 81 ? 8.918 -9.348 -16.347 1.00 86.62 81 ALA A O 1
ATOM 575 N N . LEU A 1 82 ? 9.197 -10.539 -14.466 1.00 83.75 82 LEU A N 1
ATOM 576 C CA . LEU A 1 82 ? 8.076 -11.457 -14.664 1.00 83.75 82 LEU A CA 1
ATOM 577 C C . LEU A 1 82 ? 8.157 -12.285 -15.959 1.00 83.75 82 LEU A C 1
ATOM 579 O O . LEU A 1 82 ? 7.128 -12.761 -16.452 1.00 83.75 82 LEU A O 1
ATOM 583 N N . GLN A 1 83 ? 9.351 -12.504 -16.529 1.00 82.75 83 GLN A N 1
ATOM 584 C CA . GLN A 1 83 ? 9.492 -13.398 -17.685 1.00 82.75 83 GLN A CA 1
ATOM 585 C C . GLN A 1 83 ? 8.998 -14.811 -17.322 1.00 82.75 83 GLN A C 1
ATOM 587 O O . GLN A 1 83 ? 9.381 -15.362 -16.296 1.00 82.75 83 GLN A O 1
ATOM 592 N N . ARG A 1 84 ? 8.179 -15.442 -18.172 1.00 80.25 84 ARG A N 1
ATOM 593 C CA . ARG A 1 84 ? 7.627 -16.798 -17.952 1.00 80.25 84 ARG A CA 1
ATOM 594 C C . ARG A 1 84 ? 8.203 -17.862 -18.879 1.00 80.25 84 ARG A C 1
ATOM 596 O O . ARG A 1 84 ? 8.297 -19.022 -18.496 1.00 80.25 84 ARG A O 1
ATOM 603 N N . GLY A 1 85 ? 8.542 -17.488 -20.110 1.00 76.25 85 GLY A N 1
ATOM 604 C CA . GLY A 1 85 ? 9.038 -18.417 -21.129 1.00 76.25 85 GLY A CA 1
ATOM 605 C C . GLY A 1 85 ? 10.561 -18.463 -21.259 1.00 76.25 85 GLY A C 1
ATOM 606 O O . GLY A 1 85 ? 11.081 -19.325 -21.961 1.00 76.25 85 GLY A O 1
ATOM 607 N N . GLY A 1 86 ? 11.278 -17.542 -20.615 1.00 80.06 86 GLY A N 1
ATOM 608 C CA . GLY A 1 86 ? 12.675 -17.251 -20.913 1.00 80.06 86 GLY A CA 1
ATOM 609 C C . GLY A 1 86 ? 13.408 -16.557 -19.774 1.00 80.06 86 GLY A C 1
ATOM 610 O O . GLY A 1 86 ? 12.794 -16.191 -18.774 1.00 80.06 86 GLY A O 1
ATOM 611 N N . VAL A 1 87 ? 14.716 -16.360 -19.954 1.00 87.75 87 VAL A N 1
ATOM 612 C CA . VAL A 1 87 ? 15.512 -15.480 -19.083 1.00 87.75 87 VAL A CA 1
ATOM 613 C C . VAL A 1 87 ? 15.235 -14.004 -19.384 1.00 87.75 87 VAL A C 1
ATOM 615 O O . VAL A 1 87 ? 14.711 -13.693 -20.455 1.00 87.75 87 VAL A O 1
ATOM 618 N N . ALA A 1 88 ? 15.618 -13.079 -18.504 1.00 86.31 88 ALA A N 1
ATOM 619 C CA . ALA A 1 88 ? 15.553 -11.647 -18.819 1.00 86.31 88 ALA A CA 1
ATOM 620 C C . ALA A 1 88 ? 16.507 -11.272 -19.969 1.00 86.31 88 ALA A C 1
ATOM 622 O O . ALA A 1 88 ? 16.071 -10.790 -21.016 1.00 86.31 88 ALA A O 1
ATOM 623 N N . LEU A 1 89 ? 17.796 -11.578 -19.831 1.00 88.69 89 LEU A N 1
ATOM 624 C CA . LEU A 1 89 ? 18.835 -11.204 -20.788 1.00 88.69 89 LEU A CA 1
ATOM 625 C C . LEU A 1 89 ? 19.498 -12.430 -21.410 1.00 88.69 89 LEU A C 1
ATOM 627 O O . LEU A 1 89 ? 20.064 -13.282 -20.722 1.00 88.69 89 LEU A O 1
ATOM 631 N N . LYS A 1 90 ? 19.471 -12.514 -22.741 1.00 87.06 90 LYS A N 1
ATOM 632 C CA . LYS A 1 90 ? 20.063 -13.623 -23.497 1.00 87.06 90 LYS A CA 1
ATOM 633 C C . LYS A 1 90 ? 21.091 -13.129 -24.505 1.00 87.06 90 LYS A C 1
ATOM 635 O O . LYS A 1 90 ? 20.751 -12.582 -25.552 1.00 87.06 90 LYS A O 1
ATOM 640 N N . GLY A 1 91 ? 22.359 -13.402 -24.223 1.00 83.62 91 GLY A N 1
ATOM 641 C CA . GLY A 1 91 ? 23.435 -13.218 -25.191 1.00 83.62 91 GLY A CA 1
ATOM 642 C C . GLY A 1 91 ? 23.443 -14.335 -26.238 1.00 83.62 91 GLY A C 1
ATOM 643 O O . GLY A 1 91 ? 23.224 -15.508 -25.927 1.00 83.62 91 GLY A O 1
ATOM 644 N N . ALA A 1 92 ? 23.712 -13.977 -27.486 1.00 71.00 92 ALA A N 1
ATOM 645 C CA . ALA A 1 92 ? 24.050 -14.865 -28.586 1.00 71.00 92 ALA A CA 1
ATOM 646 C C . ALA A 1 92 ? 25.344 -14.348 -29.241 1.00 71.00 92 ALA A C 1
ATOM 648 O O . ALA A 1 92 ? 25.561 -13.149 -29.351 1.00 71.00 92 ALA A O 1
ATOM 649 N N . GLY A 1 93 ? 26.241 -15.228 -29.686 1.00 71.31 93 GLY A N 1
ATOM 650 C CA . GLY A 1 93 ? 27.489 -14.779 -30.324 1.00 71.31 93 GLY A CA 1
ATOM 651 C C . GLY A 1 93 ? 28.433 -14.020 -29.375 1.00 71.31 93 GLY A C 1
ATOM 652 O O . GLY A 1 93 ? 28.646 -14.467 -28.253 1.00 71.31 93 GLY A O 1
ATOM 653 N N . SER A 1 94 ? 29.049 -12.929 -29.851 1.00 69.44 94 SER A N 1
ATOM 654 C CA . SER A 1 94 ? 30.087 -12.165 -29.131 1.00 69.44 94 SER A CA 1
ATOM 655 C C . SER A 1 94 ? 29.596 -10.873 -28.469 1.00 69.44 94 SER A C 1
ATOM 657 O O . SER A 1 94 ? 30.426 -10.129 -27.958 1.00 69.44 94 SER A O 1
ATOM 659 N N . GLY A 1 95 ? 28.297 -10.573 -28.534 1.00 69.62 95 GLY A N 1
ATOM 660 C CA . GLY A 1 95 ? 27.729 -9.350 -27.965 1.00 69.62 95 GLY A CA 1
ATOM 661 C C . GLY A 1 95 ? 27.649 -9.385 -26.440 1.00 69.62 95 GLY A C 1
ATOM 662 O O . GLY A 1 95 ? 27.321 -10.427 -25.863 1.00 69.62 95 GLY A O 1
ATOM 663 N N . ALA A 1 96 ? 27.925 -8.251 -25.802 1.00 79.00 96 ALA A N 1
ATOM 664 C CA . ALA A 1 96 ? 27.820 -8.060 -24.360 1.00 79.00 96 ALA A CA 1
ATOM 665 C C . ALA A 1 96 ? 26.610 -7.194 -23.976 1.00 79.00 96 ALA A C 1
ATOM 667 O O . ALA A 1 96 ? 26.177 -6.324 -24.731 1.00 79.00 96 ALA A O 1
ATOM 668 N N . PHE A 1 97 ? 26.093 -7.414 -22.766 1.00 85.38 97 PHE A N 1
ATOM 669 C CA . PHE A 1 97 ? 25.228 -6.443 -22.101 1.00 85.38 97 PHE A CA 1
ATOM 670 C C . PHE A 1 97 ? 26.098 -5.471 -21.307 1.00 85.38 97 PHE A C 1
ATOM 672 O O . PHE A 1 97 ? 26.989 -5.888 -20.565 1.00 85.38 97 PHE A O 1
ATOM 679 N N . LEU A 1 98 ? 25.846 -4.183 -21.495 1.00 83.19 98 LEU A N 1
ATOM 680 C CA . LEU A 1 98 ? 26.531 -3.063 -20.862 1.00 83.19 98 LEU A CA 1
ATOM 681 C C . LEU A 1 98 ? 25.493 -2.141 -20.206 1.00 83.19 98 LEU A C 1
ATOM 683 O O . LEU A 1 98 ? 24.288 -2.332 -20.374 1.00 83.19 98 LEU A O 1
ATOM 687 N N . GLY A 1 99 ? 25.970 -1.125 -19.490 1.00 77.19 99 GLY A N 1
ATOM 688 C CA . GLY A 1 99 ? 25.131 -0.154 -18.787 1.00 77.19 99 GLY A CA 1
ATOM 689 C C . GLY A 1 99 ? 24.993 -0.457 -17.294 1.00 77.19 99 GLY A C 1
ATOM 690 O O . GLY A 1 99 ? 25.657 -1.353 -16.767 1.00 77.19 99 GLY A O 1
ATOM 691 N N . SER A 1 100 ? 24.178 0.336 -16.606 1.00 73.31 100 SER A N 1
ATOM 692 C CA . SER A 1 100 ? 24.101 0.393 -15.141 1.00 73.31 100 SER A CA 1
ATOM 693 C C . SER A 1 100 ? 22.657 0.526 -14.647 1.00 73.31 100 SER A C 1
ATOM 695 O O . SER A 1 100 ? 21.792 0.997 -15.383 1.00 73.31 100 SER A O 1
ATOM 697 N N . LEU A 1 101 ? 22.426 0.074 -13.404 1.00 86.31 101 LEU A N 1
ATOM 698 C CA . LEU A 1 101 ? 21.198 0.259 -12.616 1.00 86.31 101 LEU A CA 1
ATOM 699 C C . LEU A 1 101 ? 19.914 -0.066 -13.383 1.00 86.31 101 LEU A C 1
ATOM 701 O O . LEU A 1 101 ? 19.083 0.786 -13.635 1.00 86.31 101 LEU A O 1
ATOM 705 N N . ASN A 1 102 ? 19.756 -1.326 -13.772 1.00 88.50 102 ASN A N 1
ATOM 706 C CA . ASN A 1 102 ? 18.471 -1.849 -14.238 1.00 88.50 102 ASN A CA 1
ATOM 707 C C . ASN A 1 102 ? 17.890 -2.731 -13.131 1.00 88.50 102 ASN A C 1
ATOM 709 O O . ASN A 1 102 ? 18.657 -3.307 -12.356 1.00 88.50 102 ASN A O 1
ATOM 713 N N . LEU A 1 103 ? 16.571 -2.895 -13.076 1.00 92.19 103 LEU A N 1
ATOM 714 C CA . LEU A 1 103 ? 15.930 -3.804 -12.131 1.00 92.19 103 LEU A CA 1
ATOM 715 C C . LEU A 1 103 ? 15.542 -5.112 -12.822 1.00 92.19 103 LEU A C 1
ATOM 717 O O . LEU A 1 103 ? 14.919 -5.110 -13.883 1.00 92.19 103 LEU A O 1
ATOM 721 N N . THR A 1 104 ? 15.873 -6.246 -12.211 1.00 91.94 104 THR A N 1
ATOM 722 C CA . THR A 1 104 ? 15.381 -7.569 -12.614 1.00 91.94 104 THR A CA 1
ATOM 723 C C . THR A 1 104 ? 14.569 -8.200 -11.499 1.00 91.94 104 THR A C 1
ATOM 725 O O . THR A 1 104 ? 15.035 -8.256 -10.365 1.00 91.94 104 THR A O 1
ATOM 728 N N . TRP A 1 105 ? 13.386 -8.730 -11.813 1.00 91.88 105 TRP A N 1
ATOM 729 C CA . TRP A 1 105 ? 12.550 -9.381 -10.803 1.00 91.88 105 TRP A CA 1
ATOM 730 C C . TRP A 1 105 ? 11.791 -10.599 -11.312 1.00 91.88 105 TRP A C 1
ATOM 732 O O . TRP A 1 105 ? 11.147 -10.566 -12.361 1.00 91.88 105 TRP A O 1
ATOM 742 N N . LEU A 1 106 ? 11.825 -11.671 -10.516 1.00 90.75 106 LEU A N 1
ATOM 743 C CA . LEU A 1 106 ? 10.971 -12.855 -10.640 1.00 90.75 106 LEU A CA 1
ATOM 744 C C . LEU A 1 106 ? 10.867 -13.410 -12.076 1.00 90.75 106 LEU A C 1
ATOM 746 O O . LEU A 1 106 ? 9.790 -13.714 -12.593 1.00 90.75 106 LEU A O 1
ATOM 750 N N . ASN A 1 107 ? 12.015 -13.559 -12.734 1.00 87.88 107 ASN A N 1
ATOM 751 C CA . ASN A 1 107 ? 12.106 -14.158 -14.059 1.00 87.88 107 ASN A CA 1
ATOM 752 C C . ASN A 1 107 ? 12.178 -15.689 -13.929 1.00 87.88 107 ASN A C 1
ATOM 754 O O . ASN A 1 107 ? 13.101 -16.235 -13.330 1.00 87.88 107 ASN A O 1
ATOM 758 N N . ALA A 1 108 ? 11.201 -16.405 -14.491 1.00 87.50 108 ALA A N 1
ATOM 759 C CA . ALA A 1 108 ? 10.949 -17.823 -14.215 1.00 87.50 108 ALA A CA 1
ATOM 760 C C . ALA A 1 108 ? 12.117 -18.760 -14.561 1.00 87.50 108 ALA A C 1
ATOM 762 O O . ALA A 1 108 ? 12.270 -19.803 -13.928 1.00 87.50 108 ALA A O 1
ATOM 763 N N . LEU A 1 109 ? 12.930 -18.408 -15.563 1.00 89.56 109 LEU A N 1
ATOM 764 C CA . LEU A 1 109 ? 14.138 -19.161 -15.925 1.00 89.56 109 LEU A CA 1
ATOM 765 C C . LEU A 1 109 ? 15.438 -18.468 -15.467 1.00 89.56 109 LEU A C 1
ATOM 767 O O . LEU A 1 109 ? 16.520 -18.881 -15.883 1.00 89.56 109 LEU A O 1
ATOM 771 N N . GLY A 1 110 ? 15.334 -17.446 -14.611 1.00 90.75 110 GLY A N 1
ATOM 772 C CA . GLY A 1 110 ? 16.428 -16.600 -14.129 1.00 90.75 110 GLY A CA 1
ATOM 773 C C . GLY A 1 110 ? 16.683 -15.368 -15.001 1.00 90.75 110 GLY A C 1
ATOM 774 O O . GLY A 1 110 ? 16.048 -15.169 -16.035 1.00 90.75 110 GLY A O 1
ATOM 775 N N . ASP A 1 111 ? 17.643 -14.535 -14.607 1.00 90.00 111 ASP A N 1
ATOM 776 C CA . ASP A 1 111 ? 17.874 -13.252 -15.286 1.00 90.00 111 ASP A CA 1
ATOM 777 C C . ASP A 1 111 ? 18.845 -13.355 -16.474 1.00 90.00 111 ASP A C 1
ATOM 779 O O . ASP A 1 111 ? 18.853 -12.510 -17.366 1.00 90.00 111 ASP A O 1
ATOM 783 N N . GLY A 1 112 ? 19.609 -14.446 -16.565 1.00 89.81 112 GLY A N 1
ATOM 784 C CA . GLY A 1 112 ? 20.514 -14.705 -17.683 1.00 89.81 112 GLY A CA 1
ATOM 785 C C . GLY A 1 112 ? 21.811 -13.896 -17.601 1.00 89.81 112 GLY A C 1
ATOM 786 O O . GLY A 1 112 ? 22.489 -13.915 -16.579 1.00 89.81 112 GLY A O 1
ATOM 787 N N . ALA A 1 113 ? 22.206 -13.249 -18.700 1.00 86.50 113 ALA A N 1
ATOM 788 C CA . ALA A 1 113 ? 23.497 -12.564 -18.834 1.00 86.50 113 ALA A CA 1
ATOM 789 C C . ALA A 1 113 ? 23.486 -11.146 -18.226 1.00 86.50 113 ALA A C 1
ATOM 791 O O . ALA A 1 113 ? 23.774 -10.173 -18.919 1.00 86.50 113 ALA A O 1
ATOM 792 N N . VAL A 1 114 ? 23.129 -11.042 -16.945 1.00 84.19 114 VAL A N 1
ATOM 793 C CA . VAL A 1 114 ? 23.030 -9.769 -16.220 1.00 84.19 114 VAL A CA 1
ATOM 794 C C . VAL A 1 114 ? 24.412 -9.248 -15.802 1.00 84.19 114 VAL A C 1
ATOM 796 O O . VAL A 1 114 ? 25.146 -9.965 -15.115 1.00 84.19 114 VAL A O 1
ATOM 799 N N . PRO A 1 115 ? 24.789 -8.017 -16.195 1.00 81.81 115 PRO A N 1
ATOM 800 C CA . PRO A 1 115 ? 25.980 -7.347 -15.679 1.00 81.81 115 PRO A CA 1
ATOM 801 C C . PRO A 1 115 ? 25.865 -7.014 -14.179 1.00 81.81 115 PRO A C 1
ATOM 803 O O . PRO A 1 115 ? 24.760 -6.868 -13.659 1.00 81.81 115 PRO A O 1
ATOM 806 N N . PRO A 1 116 ? 26.988 -6.833 -13.460 1.00 77.50 116 PRO A N 1
ATOM 807 C CA . PRO A 1 116 ? 26.963 -6.300 -12.098 1.00 77.50 116 PRO A CA 1
ATOM 808 C C . PRO A 1 116 ? 26.266 -4.931 -12.020 1.00 77.50 116 PRO A C 1
ATOM 810 O O . PRO A 1 116 ? 26.372 -4.133 -12.948 1.00 77.50 116 PRO A O 1
ATOM 813 N N . GLY A 1 117 ? 25.619 -4.636 -10.887 1.00 78.94 117 GLY A N 1
ATOM 814 C CA . GLY A 1 117 ? 24.960 -3.343 -10.649 1.00 78.94 117 GLY A CA 1
ATOM 815 C C . GLY A 1 117 ? 23.478 -3.291 -11.029 1.00 78.94 117 GLY A C 1
ATOM 816 O O . GLY A 1 117 ? 22.925 -2.203 -11.121 1.00 78.94 117 GLY A O 1
ATOM 817 N N . TYR A 1 118 ? 22.842 -4.441 -11.260 1.00 87.06 118 TYR A N 1
ATOM 818 C CA . TYR A 1 118 ? 21.387 -4.537 -11.377 1.00 87.06 118 TYR A CA 1
ATOM 819 C C . TYR A 1 118 ? 20.750 -4.666 -9.990 1.00 87.06 118 TYR A C 1
ATOM 821 O O . TYR A 1 118 ? 21.291 -5.353 -9.118 1.00 87.06 118 TYR A O 1
ATOM 829 N N . LEU A 1 119 ? 19.597 -4.028 -9.805 1.00 89.19 119 LEU A N 1
ATOM 830 C CA . LEU A 1 119 ? 18.758 -4.199 -8.626 1.00 89.19 119 LEU A CA 1
ATOM 831 C C . LEU A 1 119 ? 17.902 -5.459 -8.775 1.00 89.19 119 LEU A C 1
ATOM 833 O O . LEU A 1 119 ? 17.463 -5.813 -9.868 1.00 89.19 119 LEU A O 1
ATOM 837 N N . SER A 1 120 ? 17.666 -6.141 -7.659 1.00 89.31 120 SER A N 1
ATOM 838 C CA . SER A 1 120 ? 16.809 -7.323 -7.597 1.00 89.31 120 SER A CA 1
ATOM 839 C C . SER A 1 120 ? 15.847 -7.181 -6.426 1.00 89.31 120 SER A C 1
ATOM 841 O O . SER A 1 120 ? 16.115 -7.686 -5.336 1.00 89.31 120 SER A O 1
ATOM 843 N N . ALA A 1 121 ? 14.742 -6.483 -6.663 1.00 89.69 121 ALA A N 1
ATOM 844 C CA . ALA A 1 121 ? 13.683 -6.231 -5.691 1.00 89.69 121 ALA A CA 1
ATOM 845 C C . ALA A 1 121 ? 12.313 -6.319 -6.374 1.00 89.69 121 ALA A C 1
ATOM 847 O O . ALA A 1 121 ? 12.238 -6.248 -7.600 1.00 89.69 121 ALA A O 1
ATOM 848 N N . ASP A 1 122 ? 11.250 -6.514 -5.594 1.00 89.06 122 ASP A N 1
ATOM 849 C CA . ASP A 1 122 ? 9.889 -6.521 -6.128 1.00 89.06 122 ASP A CA 1
ATOM 850 C C . ASP A 1 122 ? 9.543 -5.132 -6.664 1.00 89.06 122 ASP A C 1
ATOM 852 O O . ASP A 1 122 ? 9.538 -4.206 -5.866 1.00 89.06 122 ASP A O 1
ATOM 856 N N . PRO A 1 123 ? 9.261 -4.949 -7.966 1.00 86.56 123 PRO A N 1
ATOM 857 C CA . PRO A 1 123 ? 8.940 -3.640 -8.516 1.00 86.56 123 PRO A CA 1
ATOM 858 C C . PRO A 1 123 ? 7.634 -3.052 -7.971 1.00 86.56 123 PRO A C 1
ATOM 860 O O . PRO A 1 123 ? 7.361 -1.902 -8.279 1.00 86.56 123 PRO A O 1
ATOM 863 N N . GLN A 1 124 ? 6.832 -3.821 -7.216 1.00 87.00 124 GLN A N 1
ATOM 864 C CA . GLN A 1 124 ? 5.564 -3.366 -6.634 1.00 87.00 124 GLN A CA 1
ATOM 865 C C . GLN A 1 124 ? 4.650 -2.725 -7.686 1.00 87.00 124 GLN A C 1
ATOM 867 O O . GLN A 1 124 ? 4.152 -1.622 -7.503 1.00 87.00 124 GLN A O 1
ATOM 872 N N . LEU A 1 125 ? 4.471 -3.425 -8.815 1.00 79.62 125 LEU A N 1
ATOM 873 C CA . LEU A 1 125 ? 3.585 -2.963 -9.880 1.00 79.62 125 LEU A CA 1
ATOM 874 C C . LEU A 1 125 ? 2.118 -3.104 -9.460 1.00 79.62 125 LEU A C 1
ATOM 876 O O . LEU A 1 125 ? 1.662 -4.218 -9.172 1.00 79.62 125 LEU A O 1
ATOM 880 N N . ASP A 1 126 ? 1.376 -2.009 -9.518 1.00 71.06 126 ASP A N 1
ATOM 881 C CA . ASP A 1 126 ? -0.043 -1.954 -9.210 1.00 71.06 126 ASP A CA 1
ATOM 882 C C . ASP A 1 126 ? -0.857 -2.620 -10.315 1.00 71.06 126 ASP A C 1
ATOM 884 O O . ASP A 1 126 ? -0.713 -2.347 -11.502 1.00 71.06 126 ASP A O 1
ATOM 888 N N . ALA A 1 127 ? -1.715 -3.563 -9.923 1.00 64.50 127 ALA A N 1
ATOM 889 C CA . ALA A 1 127 ? -2.668 -4.241 -10.804 1.00 64.50 127 ALA A CA 1
ATOM 890 C C . ALA A 1 127 ? -2.086 -4.908 -12.082 1.00 64.50 127 ALA A C 1
ATOM 892 O O . ALA A 1 127 ? -2.845 -5.249 -13.001 1.00 64.50 127 ALA A O 1
ATOM 893 N N . TYR A 1 128 ? -0.781 -5.217 -12.130 1.00 70.88 128 TYR A N 1
ATOM 894 C CA . TYR A 1 128 ? -0.186 -5.935 -13.263 1.00 70.88 128 TYR A CA 1
ATOM 895 C C . TYR A 1 128 ? -0.779 -7.345 -13.432 1.00 70.88 128 TYR A C 1
ATOM 897 O O . TYR A 1 128 ? -0.618 -8.233 -12.589 1.00 70.88 128 TYR A O 1
ATOM 905 N N . GLN A 1 129 ? -1.407 -7.603 -14.587 1.00 65.25 129 GLN A N 1
ATOM 906 C CA . GLN A 1 129 ? -1.971 -8.913 -14.933 1.00 65.25 129 GLN A CA 1
ATOM 907 C C . GLN A 1 129 ? -1.180 -9.616 -16.055 1.00 65.25 129 GLN A C 1
ATOM 909 O O . GLN A 1 129 ? -1.275 -9.242 -17.231 1.00 65.25 129 GLN A O 1
ATOM 914 N N . PRO A 1 130 ? -0.442 -10.704 -15.750 1.00 62.06 130 PRO A N 1
ATOM 915 C CA . PRO A 1 130 ? 0.334 -11.439 -16.744 1.00 62.06 130 PRO A CA 1
ATOM 916 C C . PRO A 1 130 ? -0.524 -11.986 -17.897 1.00 62.06 130 PRO A C 1
ATOM 918 O O . PRO A 1 130 ? -1.440 -12.780 -17.690 1.00 62.06 130 PRO A O 1
ATOM 921 N N . GLY A 1 131 ? -0.169 -11.644 -19.140 1.00 53.50 131 GLY A N 1
ATOM 922 C CA . GLY A 1 131 ? -0.845 -12.146 -20.346 1.00 53.50 131 GLY A CA 1
ATOM 923 C C . GLY A 1 131 ? -2.113 -11.385 -20.742 1.00 53.50 131 GLY A C 1
ATOM 924 O O . GLY A 1 131 ? -2.722 -11.717 -21.764 1.00 53.50 131 GLY A O 1
ATOM 925 N N . ALA A 1 132 ? -2.485 -10.358 -19.980 1.00 54.84 132 ALA A N 1
ATOM 926 C CA . ALA A 1 132 ? -3.507 -9.407 -20.374 1.00 54.84 132 ALA A CA 1
ATOM 927 C C . ALA A 1 132 ? -2.974 -8.503 -21.516 1.00 54.84 132 ALA A C 1
ATOM 929 O O . ALA A 1 132 ? -1.770 -8.409 -21.757 1.00 54.84 132 ALA A O 1
ATOM 930 N N . GLY A 1 133 ? -3.854 -7.918 -22.331 1.00 48.06 133 GLY A N 1
ATOM 931 C CA . GLY A 1 133 ? -3.419 -7.008 -23.402 1.00 48.06 133 GLY A CA 1
ATOM 932 C C . GLY A 1 133 ? -3.005 -5.645 -22.838 1.00 48.06 133 GLY A C 1
ATOM 933 O O . GLY A 1 133 ? -3.503 -5.252 -21.793 1.00 48.06 133 GLY A O 1
ATOM 934 N N . CYS A 1 134 ? -2.200 -4.863 -23.563 1.00 46.88 134 CYS A N 1
ATOM 935 C CA . CYS A 1 134 ? -1.742 -3.516 -23.158 1.00 46.88 134 CYS A CA 1
ATOM 936 C C . CYS A 1 134 ? -2.858 -2.468 -22.906 1.00 46.88 134 CYS A C 1
ATOM 938 O O . CYS A 1 134 ? -2.559 -1.299 -22.732 1.00 46.88 134 CYS A O 1
ATOM 940 N N . GLY A 1 135 ? -4.140 -2.845 -22.969 1.00 42.75 135 GLY A N 1
ATOM 941 C CA . GLY A 1 135 ? -5.284 -1.984 -22.638 1.00 42.75 135 GLY A CA 1
ATOM 942 C C . GLY A 1 135 ? -5.992 -2.352 -21.330 1.00 42.75 135 GLY A C 1
ATOM 943 O O . GLY A 1 135 ? -7.049 -1.795 -21.060 1.00 42.75 135 GLY A O 1
ATOM 944 N N . VAL A 1 136 ? -5.463 -3.329 -20.588 1.00 44.47 136 VAL A N 1
ATOM 945 C CA . VAL A 1 136 ? -5.965 -3.803 -19.282 1.00 44.47 136 VAL A CA 1
ATOM 946 C C . VAL A 1 136 ? -4.832 -4.048 -18.277 1.00 44.47 136 VAL A C 1
ATOM 948 O O . VAL A 1 136 ? -5.104 -4.472 -17.163 1.00 44.47 136 VAL A O 1
ATOM 951 N N . ILE A 1 137 ? -3.575 -3.852 -18.692 1.00 52.97 137 ILE A N 1
ATOM 952 C CA . ILE A 1 137 ? -2.425 -3.914 -17.795 1.00 52.97 137 ILE A CA 1
ATOM 953 C C . ILE A 1 137 ? -2.219 -2.506 -17.281 1.00 52.97 137 ILE A C 1
ATOM 955 O O . ILE A 1 137 ? -2.016 -1.597 -18.088 1.00 52.97 137 ILE A O 1
ATOM 959 N N . ASP A 1 138 ? -2.285 -2.388 -15.968 1.00 59.78 138 ASP A N 1
ATOM 960 C CA . ASP A 1 138 ? -1.652 -1.303 -15.265 1.00 59.78 138 ASP A CA 1
ATOM 961 C C . ASP A 1 138 ? -0.225 -1.748 -14.895 1.00 59.78 138 ASP A C 1
ATOM 963 O O . ASP A 1 138 ? -0.011 -2.895 -14.490 1.00 59.78 138 ASP A O 1
ATOM 967 N N . ASP A 1 139 ? 0.762 -0.925 -15.227 1.00 65.06 139 ASP A N 1
ATOM 968 C CA . ASP A 1 139 ? 2.175 -1.149 -14.917 1.00 65.06 139 ASP A CA 1
ATOM 969 C C . ASP A 1 139 ? 2.782 0.027 -14.148 1.00 65.06 139 ASP A C 1
ATOM 971 O O . ASP A 1 139 ? 4.010 0.148 -14.113 1.00 65.06 139 ASP A O 1
ATOM 975 N N . PHE A 1 140 ? 1.930 0.857 -13.530 1.00 68.31 140 PHE A N 1
ATOM 976 C CA . PHE A 1 140 ? 2.356 1.776 -12.481 1.00 68.31 140 PHE A CA 1
ATOM 977 C C . PHE A 1 140 ? 3.009 0.988 -11.348 1.00 68.31 140 PHE A C 1
ATOM 979 O O . PHE A 1 140 ? 2.670 -0.170 -11.104 1.00 68.31 140 PHE A O 1
ATOM 986 N N . TYR A 1 141 ? 3.975 1.603 -10.685 1.00 70.69 141 TYR A N 1
ATOM 987 C CA . TYR A 1 141 ? 4.548 1.097 -9.447 1.00 70.69 141 TYR A CA 1
ATOM 988 C C . TYR A 1 141 ? 4.041 1.914 -8.272 1.00 70.69 141 TYR A C 1
ATOM 990 O O . TYR A 1 141 ? 3.716 3.091 -8.419 1.00 70.69 141 TYR A O 1
ATOM 998 N N . SER A 1 142 ? 4.034 1.291 -7.099 1.00 73.31 142 SER A N 1
ATOM 999 C CA . SER A 1 142 ? 3.859 2.012 -5.845 1.00 73.31 142 SER A CA 1
ATOM 1000 C C . SER A 1 142 ? 4.941 3.084 -5.700 1.00 73.31 142 SER A C 1
ATOM 1002 O O . SER A 1 142 ? 6.112 2.812 -5.972 1.00 73.31 142 SER A O 1
ATOM 1004 N N . TRP A 1 143 ? 4.564 4.271 -5.221 1.00 69.81 143 TRP A N 1
ATOM 1005 C CA . TRP A 1 143 ? 5.480 5.387 -4.947 1.00 69.81 143 TRP A CA 1
ATOM 1006 C C . TRP A 1 143 ? 6.634 5.015 -4.002 1.00 69.81 143 TRP A C 1
ATOM 1008 O O . TRP A 1 143 ? 7.759 5.474 -4.141 1.00 69.81 143 TRP A O 1
ATOM 1018 N N . TYR A 1 144 ? 6.402 4.084 -3.080 1.00 73.50 144 TYR A N 1
ATOM 1019 C CA . TYR A 1 144 ? 7.448 3.584 -2.177 1.00 73.50 144 TYR A CA 1
ATOM 1020 C C . TYR A 1 144 ? 8.194 2.374 -2.741 1.00 73.50 144 TYR A C 1
ATOM 1022 O O . TYR A 1 144 ? 8.930 1.682 -2.030 1.00 73.50 144 TYR A O 1
ATOM 1030 N N . GLY A 1 145 ? 7.960 2.097 -4.019 1.00 80.44 145 GLY A N 1
ATOM 1031 C CA . GLY A 1 145 ? 8.542 1.004 -4.755 1.00 80.44 145 GLY A CA 1
ATOM 1032 C C . GLY A 1 145 ? 10.026 1.213 -5.012 1.00 80.44 145 GLY A C 1
ATOM 1033 O O . GLY A 1 145 ? 10.512 2.334 -5.130 1.00 80.44 145 GLY A O 1
ATOM 1034 N N . PRO A 1 146 ? 10.782 0.124 -5.203 1.00 88.38 146 PRO A N 1
ATOM 1035 C CA . PRO A 1 146 ? 12.219 0.189 -5.467 1.00 88.38 146 PRO A CA 1
ATOM 1036 C C . PRO A 1 146 ? 12.560 0.688 -6.881 1.00 88.38 146 PRO A C 1
ATOM 1038 O O . PRO A 1 146 ? 13.693 0.517 -7.335 1.00 88.38 146 PRO A O 1
ATOM 1041 N N . LEU A 1 147 ? 11.572 1.200 -7.617 1.00 87.38 147 LEU A N 1
ATOM 1042 C CA . LEU A 1 147 ? 11.769 1.844 -8.907 1.00 87.38 147 LEU A CA 1
ATOM 1043 C C . LEU A 1 147 ? 11.978 3.349 -8.754 1.00 87.38 147 LEU A C 1
ATOM 1045 O O . LEU A 1 147 ? 12.704 3.905 -9.575 1.00 87.38 147 LEU A O 1
ATOM 1049 N N . VAL A 1 148 ? 11.440 3.950 -7.690 1.00 84.75 148 VAL A N 1
ATOM 1050 C CA . VAL A 1 148 ? 11.510 5.393 -7.452 1.00 84.75 148 VAL A CA 1
ATOM 1051 C C . VAL A 1 148 ? 12.924 5.814 -7.069 1.00 84.75 148 VAL A C 1
ATOM 1053 O O . VAL A 1 148 ? 13.589 5.130 -6.278 1.00 84.75 148 VAL A O 1
ATOM 1056 N N . ASP A 1 149 ? 13.420 6.890 -7.681 1.00 86.00 149 ASP A N 1
ATOM 1057 C CA . ASP A 1 149 ? 14.700 7.556 -7.408 1.00 86.00 149 ASP A CA 1
ATOM 1058 C C . ASP A 1 149 ? 15.931 6.621 -7.435 1.00 86.00 149 ASP A C 1
ATOM 1060 O O . ASP A 1 149 ? 16.997 6.869 -6.844 1.00 86.00 149 ASP A O 1
ATOM 1064 N N . SER A 1 150 ? 15.795 5.482 -8.112 1.00 90.06 150 SER A N 1
ATOM 1065 C CA . SER A 1 150 ? 16.727 4.356 -7.996 1.00 90.06 150 SER A CA 1
ATOM 1066 C C . SER A 1 150 ? 17.746 4.286 -9.136 1.00 90.06 150 SER A C 1
ATOM 1068 O O . SER A 1 150 ? 18.646 3.435 -9.124 1.00 90.06 150 SER A O 1
ATOM 1070 N N . GLY A 1 151 ? 17.645 5.183 -10.116 1.00 88.75 151 GLY A N 1
ATOM 1071 C CA . GLY A 1 151 ? 18.578 5.300 -11.226 1.00 88.75 151 GLY A CA 1
ATOM 1072 C C . GLY A 1 151 ? 19.806 6.182 -10.963 1.00 88.75 151 GLY A C 1
ATOM 1073 O O . GLY A 1 151 ? 20.050 6.735 -9.890 1.00 88.75 151 GLY A O 1
ATOM 1074 N N . ASP A 1 152 ? 20.641 6.270 -11.994 1.00 88.31 152 ASP A N 1
ATOM 1075 C CA . ASP A 1 152 ? 21.875 7.046 -12.070 1.00 88.31 152 ASP A CA 1
ATOM 1076 C C . ASP A 1 152 ? 21.607 8.441 -12.646 1.00 88.31 152 ASP A C 1
ATOM 1078 O O . ASP A 1 152 ? 21.459 8.615 -13.862 1.00 88.31 152 ASP A O 1
ATOM 1082 N N . GLN A 1 153 ? 21.644 9.455 -11.781 1.00 87.81 153 GLN A N 1
ATOM 1083 C CA . GLN A 1 153 ? 21.456 10.853 -12.177 1.00 87.81 153 GLN A CA 1
ATOM 1084 C C . GLN A 1 153 ? 22.521 11.368 -13.167 1.00 87.81 153 GLN A C 1
ATOM 1086 O O . GLN A 1 153 ? 22.329 12.379 -13.839 1.00 87.81 153 GLN A O 1
ATOM 1091 N N . SER A 1 154 ? 23.676 10.695 -13.269 1.00 86.50 154 SER A N 1
ATOM 1092 C CA . SER A 1 154 ? 24.721 11.073 -14.230 1.00 86.50 154 SER A CA 1
ATOM 1093 C C . SER A 1 154 ? 24.404 10.648 -15.667 1.00 86.50 154 SER A C 1
ATOM 1095 O O . SER A 1 154 ? 25.024 11.153 -16.607 1.00 86.50 154 SER A O 1
ATOM 1097 N N . VAL A 1 155 ? 23.447 9.731 -15.839 1.00 83.12 155 VAL A N 1
ATOM 1098 C CA . VAL A 1 155 ? 23.022 9.191 -17.134 1.00 83.12 155 VAL A CA 1
ATOM 1099 C C . VAL A 1 155 ? 21.747 9.878 -17.624 1.00 83.12 155 VAL A C 1
ATOM 1101 O O . VAL A 1 155 ? 21.651 10.222 -18.802 1.00 83.12 155 VAL A O 1
ATOM 1104 N N . SER A 1 156 ? 20.781 10.095 -16.735 1.00 84.00 156 SER A N 1
ATOM 1105 C CA . SER A 1 156 ? 19.537 10.820 -17.008 1.00 84.00 156 SER A CA 1
ATOM 1106 C C . SER A 1 156 ? 19.037 11.486 -15.732 1.00 84.00 156 SER A C 1
ATOM 1108 O O . SER A 1 156 ? 19.473 11.114 -14.654 1.00 84.00 156 SER A O 1
ATOM 1110 N N . ILE A 1 157 ? 18.124 12.439 -15.846 1.00 83.56 157 ILE A N 1
ATOM 1111 C CA . ILE A 1 157 ? 17.483 13.112 -14.715 1.00 83.56 157 ILE A CA 1
ATOM 1112 C C . ILE A 1 157 ? 15.992 13.212 -15.018 1.00 83.56 157 ILE A C 1
ATOM 1114 O O . ILE A 1 157 ? 15.645 13.348 -16.201 1.00 83.56 157 ILE A O 1
ATOM 1118 N N . ASP A 1 158 ? 15.159 13.130 -13.989 1.00 77.50 158 ASP A N 1
ATOM 1119 C CA . ASP A 1 158 ? 13.717 13.317 -14.137 1.00 77.50 158 ASP A CA 1
ATOM 1120 C C . ASP A 1 158 ? 13.385 14.799 -14.261 1.00 77.50 158 ASP A C 1
ATOM 1122 O O . ASP A 1 158 ? 14.262 15.675 -14.208 1.00 77.50 158 ASP A O 1
ATOM 1126 N N . LEU A 1 159 ? 12.131 15.085 -14.599 1.00 76.94 159 LEU A N 1
ATOM 1127 C CA . LEU A 1 159 ? 11.717 16.430 -14.984 1.00 76.94 159 LEU A CA 1
ATOM 1128 C C . LEU A 1 159 ? 11.779 17.417 -13.810 1.00 76.94 159 LEU A C 1
ATOM 1130 O O . LEU A 1 159 ? 12.081 18.596 -14.013 1.00 76.94 159 LEU A O 1
ATOM 1134 N N . ASP A 1 160 ? 11.507 16.916 -12.614 1.00 71.69 160 ASP A N 1
ATOM 1135 C CA . ASP A 1 160 ? 11.582 17.588 -11.317 1.00 71.69 160 ASP A CA 1
ATOM 1136 C C . ASP A 1 160 ? 13.035 17.815 -10.833 1.00 71.69 160 ASP A C 1
ATOM 1138 O O . ASP A 1 160 ? 13.296 18.653 -9.969 1.00 71.69 160 ASP A O 1
ATOM 1142 N N . GLY A 1 161 ? 14.014 17.135 -11.441 1.00 79.06 161 GLY A N 1
ATOM 1143 C CA . GLY A 1 161 ? 15.425 17.197 -11.074 1.00 79.06 161 GLY A CA 1
ATOM 1144 C C . GLY A 1 161 ? 15.879 16.131 -10.069 1.00 79.06 161 GLY A C 1
ATOM 1145 O O . GLY A 1 161 ? 17.046 16.172 -9.656 1.00 79.06 161 GLY A O 1
ATOM 1146 N N . SER A 1 162 ? 15.015 15.189 -9.693 1.00 81.81 162 SER A N 1
ATOM 1147 C CA . SER A 1 162 ? 15.342 14.046 -8.836 1.00 81.81 162 SER A CA 1
ATOM 1148 C C . SER A 1 162 ? 16.198 13.004 -9.583 1.00 81.81 162 SER A C 1
ATOM 1150 O O . SER A 1 162 ? 16.698 13.244 -10.697 1.00 81.81 162 SER A O 1
ATOM 1152 N N . LYS A 1 163 ? 16.528 11.878 -8.939 1.00 87.38 163 LYS A N 1
ATOM 1153 C CA . LYS A 1 163 ? 17.225 10.792 -9.641 1.00 87.38 163 LYS A CA 1
ATOM 1154 C C . LYS A 1 163 ? 16.220 10.095 -10.541 1.00 87.38 163 LYS A C 1
ATOM 1156 O O . LYS A 1 163 ? 15.073 9.959 -10.169 1.00 87.38 163 LYS A O 1
ATOM 1161 N N . PRO A 1 164 ? 16.663 9.561 -11.684 1.00 85.12 164 PRO A N 1
ATOM 1162 C CA . PRO A 1 164 ? 15.711 9.002 -12.601 1.00 85.12 164 PRO A CA 1
ATOM 1163 C C . PRO A 1 164 ? 15.105 7.704 -12.075 1.00 85.12 164 PRO A C 1
ATOM 1165 O O . PRO A 1 164 ? 15.846 6.814 -11.634 1.00 85.12 164 PRO A O 1
ATOM 1168 N N . ASP A 1 165 ? 13.795 7.569 -12.208 1.00 85.50 165 ASP A N 1
ATOM 1169 C CA . ASP A 1 165 ? 13.094 6.332 -11.900 1.00 85.50 165 ASP A CA 1
ATOM 1170 C C . ASP A 1 165 ? 13.543 5.180 -12.812 1.00 85.50 165 ASP A C 1
ATOM 1172 O O . ASP A 1 165 ? 14.072 5.353 -13.917 1.00 85.50 165 ASP A O 1
ATOM 1176 N N . LEU A 1 166 ? 13.369 3.949 -12.336 1.00 87.69 166 LEU A N 1
ATOM 1177 C CA . LEU A 1 166 ? 13.640 2.746 -13.112 1.00 87.69 166 LEU A CA 1
ATOM 1178 C C . LEU A 1 166 ? 12.381 2.302 -13.862 1.00 87.69 166 LEU A C 1
ATOM 1180 O O . LEU A 1 166 ? 11.330 2.072 -13.275 1.00 87.69 166 LEU A O 1
ATOM 1184 N N . GLY A 1 167 ? 12.513 2.038 -15.158 1.00 81.81 167 GLY A N 1
ATOM 1185 C CA . GLY A 1 167 ? 11.409 1.583 -16.001 1.00 81.81 167 GLY A CA 1
ATOM 1186 C C . GLY A 1 167 ? 10.808 2.705 -16.842 1.00 81.81 167 GLY A C 1
ATOM 1187 O O . GLY A 1 167 ? 11.435 3.728 -17.067 1.00 81.81 167 GLY A O 1
ATOM 1188 N N . ALA A 1 168 ? 9.617 2.474 -17.392 1.00 77.00 168 ALA A N 1
ATOM 1189 C CA . ALA A 1 168 ? 9.011 3.324 -18.429 1.00 77.00 168 ALA A CA 1
ATOM 1190 C C . ALA A 1 168 ? 8.598 4.736 -17.979 1.00 77.00 168 ALA A C 1
ATOM 1192 O O . ALA A 1 168 ? 8.229 5.553 -18.824 1.00 77.00 168 ALA A O 1
ATOM 1193 N N . TYR A 1 169 ? 8.627 4.995 -16.676 1.00 75.81 169 TYR A N 1
ATOM 1194 C CA . TYR A 1 169 ? 8.193 6.254 -16.084 1.00 75.81 169 TYR A CA 1
ATOM 1195 C C . TYR A 1 169 ? 9.363 7.158 -15.691 1.00 75.81 169 TYR A C 1
ATOM 1197 O O . TYR A 1 169 ? 9.122 8.324 -15.440 1.00 75.81 169 TYR A O 1
ATOM 1205 N N . GLY A 1 170 ? 10.607 6.674 -15.759 1.00 77.81 170 GLY A N 1
ATOM 1206 C CA . GLY A 1 170 ? 11.784 7.499 -15.513 1.00 77.81 170 GLY A CA 1
ATOM 1207 C C . GLY A 1 170 ? 12.319 8.221 -16.749 1.00 77.81 170 GLY A C 1
ATOM 1208 O O . GLY A 1 170 ? 12.048 7.896 -17.912 1.00 77.81 170 GLY A O 1
ATOM 1209 N N . GLY A 1 171 ? 13.176 9.189 -16.479 1.00 77.38 171 GLY A N 1
ATOM 1210 C CA . GLY A 1 171 ? 13.955 9.978 -17.411 1.00 77.38 171 GLY A CA 1
ATOM 1211 C C . GLY A 1 171 ? 13.326 11.310 -17.834 1.00 77.38 171 GLY A C 1
ATOM 1212 O O . GLY A 1 171 ? 12.172 11.619 -17.567 1.00 77.38 171 GLY A O 1
ATOM 1213 N N . PRO A 1 172 ? 14.059 12.091 -18.646 1.00 70.94 172 PRO A N 1
ATOM 1214 C CA . PRO A 1 172 ? 13.642 13.433 -19.065 1.00 70.94 172 PRO A CA 1
ATOM 1215 C C . PRO A 1 172 ? 12.473 13.440 -20.064 1.00 70.94 172 PRO A C 1
ATOM 1217 O O . PRO A 1 172 ? 11.971 14.502 -20.432 1.00 70.94 172 PRO A O 1
ATOM 1220 N N . GLU A 1 173 ? 12.092 12.267 -20.575 1.00 66.81 173 GLU A N 1
ATOM 1221 C CA . GLU A 1 173 ? 10.936 12.075 -21.455 1.00 66.81 173 GLU A CA 1
ATOM 1222 C C . GLU A 1 173 ? 9.754 11.429 -20.725 1.00 66.81 173 GLU A C 1
ATOM 1224 O O . GLU A 1 173 ? 8.747 11.136 -21.379 1.00 66.81 173 GLU A O 1
ATOM 1229 N N . ALA A 1 174 ? 9.868 11.218 -19.404 1.00 67.06 174 ALA A N 1
ATOM 1230 C CA . ALA A 1 174 ? 8.764 10.798 -18.561 1.00 67.06 174 ALA A CA 1
ATOM 1231 C C . ALA A 1 174 ? 7.542 11.685 -18.843 1.00 67.06 174 ALA A C 1
ATOM 1233 O O . ALA A 1 174 ? 7.680 12.886 -19.124 1.00 67.06 174 ALA A O 1
ATOM 1234 N N . PRO A 1 175 ? 6.326 11.123 -18.868 1.00 58.00 175 PRO A N 1
ATOM 1235 C CA . PRO A 1 175 ? 5.149 11.927 -19.137 1.00 58.00 175 PRO A CA 1
ATOM 1236 C C . PRO A 1 175 ? 5.033 12.982 -18.048 1.00 58.00 175 PRO A C 1
ATOM 1238 O O . PRO A 1 175 ? 4.950 12.638 -16.878 1.00 58.00 175 PRO A O 1
ATOM 1241 N N . THR A 1 176 ? 4.972 14.252 -18.450 1.00 58.62 176 THR A N 1
ATOM 1242 C CA . THR A 1 176 ? 4.607 15.355 -17.559 1.00 58.62 176 THR A CA 1
ATOM 1243 C C . THR A 1 176 ? 3.179 15.108 -17.111 1.00 58.62 176 THR A C 1
ATOM 1245 O O . THR A 1 176 ? 2.219 15.348 -17.855 1.00 58.62 176 THR A O 1
ATOM 1248 N N . ALA A 1 177 ? 3.017 14.515 -15.959 1.00 56.91 177 ALA A N 1
ATOM 1249 C CA . ALA A 1 177 ? 1.725 14.056 -15.538 1.00 56.91 177 ALA A CA 1
ATOM 1250 C C . ALA A 1 177 ? 1.593 14.243 -14.036 1.00 56.91 177 ALA A C 1
ATOM 1252 O O . ALA A 1 177 ? 2.596 14.528 -13.384 1.00 56.91 177 ALA A O 1
ATOM 1253 N N . PRO A 1 178 ? 0.367 14.132 -13.498 1.00 58.03 178 PRO A N 1
ATOM 1254 C CA . PRO A 1 178 ? 0.093 14.453 -12.098 1.00 58.03 178 PRO A CA 1
ATOM 1255 C C . PRO A 1 178 ? 0.941 13.667 -11.086 1.00 58.03 178 PRO A C 1
ATOM 1257 O O . PRO A 1 178 ? 0.938 14.000 -9.918 1.00 58.03 178 PRO A O 1
ATOM 1260 N N . TRP A 1 17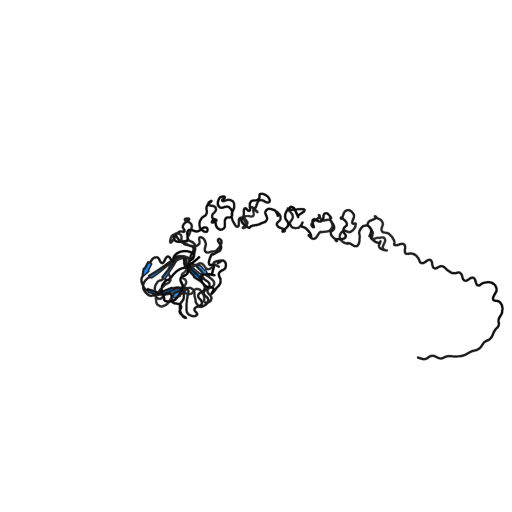9 ? 1.656 12.629 -11.528 1.00 62.75 179 TRP A N 1
ATOM 1261 C CA . TRP A 1 179 ? 2.539 11.787 -10.723 1.00 62.75 179 TRP A CA 1
ATOM 1262 C C . TRP A 1 179 ? 3.996 12.284 -10.606 1.00 62.75 179 TRP A C 1
ATOM 1264 O O . TRP A 1 179 ? 4.756 11.673 -9.875 1.00 62.75 179 TRP A O 1
ATOM 1274 N N . GLU A 1 180 ? 4.382 13.369 -11.287 1.00 60.75 180 GLU A N 1
ATOM 1275 C CA . GLU A 1 180 ? 5.718 14.014 -11.179 1.00 60.75 180 GLU A CA 1
ATOM 1276 C C . GLU A 1 180 ? 5.619 15.477 -10.719 1.00 60.75 180 GLU A C 1
ATOM 1278 O O . GLU A 1 180 ? 6.608 16.204 -10.652 1.00 60.75 180 GLU A O 1
ATOM 1283 N N . THR A 1 181 ? 4.391 15.976 -10.560 1.00 73.56 181 THR A N 1
ATOM 1284 C CA . THR A 1 181 ? 4.163 17.358 -10.141 1.00 73.56 181 THR A CA 1
ATOM 1285 C C . THR A 1 181 ? 3.942 17.330 -8.649 1.00 73.56 181 THR A C 1
ATOM 1287 O O . THR A 1 181 ? 2.908 16.848 -8.214 1.00 73.56 181 THR A O 1
ATOM 1290 N N . ASP A 1 182 ? 4.930 17.811 -7.920 1.00 78.25 182 ASP A N 1
ATOM 1291 C CA . ASP A 1 182 ? 4.867 18.133 -6.501 1.00 78.25 182 ASP A CA 1
ATOM 1292 C C . ASP A 1 182 ? 4.655 19.658 -6.418 1.00 78.25 182 ASP A C 1
ATOM 1294 O O . ASP A 1 182 ? 5.523 20.437 -6.838 1.00 78.25 182 ASP A O 1
ATOM 1298 N N . GLU A 1 183 ? 3.437 20.087 -6.068 1.00 86.25 183 GLU A N 1
ATOM 1299 C CA . GLU A 1 183 ? 3.033 21.499 -6.154 1.00 86.25 183 GLU A CA 1
ATOM 1300 C C . GLU A 1 183 ? 3.497 22.321 -4.941 1.00 86.25 183 GLU A C 1
ATOM 1302 O O . GLU A 1 183 ? 3.835 23.505 -5.102 1.00 86.25 183 GLU A O 1
ATOM 1307 N N . ASP A 1 184 ? 3.623 21.703 -3.769 1.00 85.56 184 ASP A N 1
ATOM 1308 C CA . ASP A 1 184 ? 4.008 22.365 -2.522 1.00 85.56 184 ASP A CA 1
ATOM 1309 C C . ASP A 1 184 ? 5.435 22.034 -2.032 1.00 85.56 184 ASP A C 1
ATOM 1311 O O . ASP A 1 184 ? 6.005 22.792 -1.234 1.00 85.56 184 ASP A O 1
ATOM 1315 N N . GLY A 1 185 ? 6.080 21.023 -2.612 1.00 85.25 185 GLY A N 1
ATOM 1316 C CA . GLY A 1 185 ? 7.483 20.681 -2.419 1.00 85.25 185 GLY A CA 1
ATOM 1317 C C . GLY A 1 185 ? 7.759 19.693 -1.286 1.00 85.25 185 GLY A C 1
ATOM 1318 O O . GLY A 1 185 ? 8.868 19.739 -0.731 1.00 85.25 185 GLY A O 1
ATOM 1319 N N . ASP A 1 186 ? 6.795 18.867 -0.892 1.00 78.38 186 ASP A N 1
ATOM 1320 C CA . ASP A 1 186 ? 6.940 17.876 0.179 1.00 78.38 186 ASP A CA 1
ATOM 1321 C C . ASP A 1 186 ? 7.535 16.528 -0.275 1.00 78.38 186 ASP A C 1
ATOM 1323 O O . ASP A 1 186 ? 7.943 15.702 0.552 1.00 78.38 186 ASP A O 1
ATOM 1327 N N . GLY A 1 187 ? 7.699 16.344 -1.585 1.00 76.94 187 GLY A N 1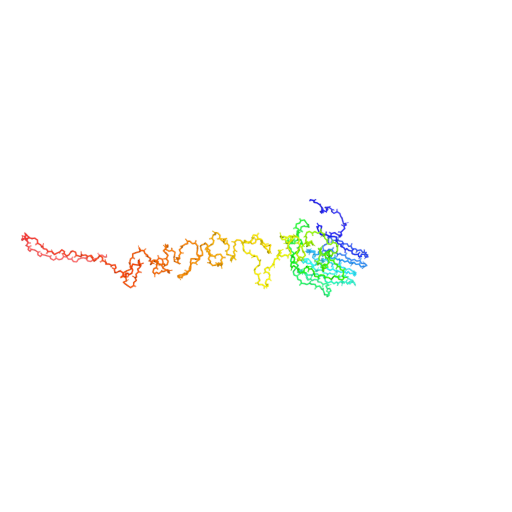
ATOM 1328 C CA . GLY A 1 187 ? 8.181 15.113 -2.195 1.00 76.94 187 GLY A CA 1
ATOM 1329 C C . GLY A 1 187 ? 7.085 14.091 -2.497 1.00 76.94 187 GLY A C 1
ATOM 1330 O O . GLY A 1 187 ? 7.422 12.943 -2.794 1.00 76.94 187 GLY A O 1
ATOM 1331 N N . PHE A 1 188 ? 5.812 14.475 -2.445 1.00 76.50 188 PHE A N 1
ATOM 1332 C CA . PHE A 1 188 ? 4.671 13.696 -2.8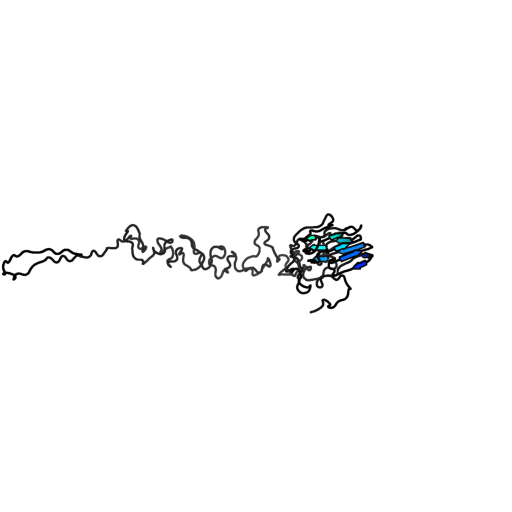95 1.00 76.50 188 PHE A CA 1
ATOM 1333 C C . PHE A 1 188 ? 4.043 14.348 -4.124 1.00 76.50 188 PHE A C 1
ATOM 1335 O O . PHE A 1 188 ? 3.843 15.556 -4.193 1.00 76.50 188 PHE A O 1
ATOM 1342 N N . PRO A 1 189 ? 3.748 13.566 -5.172 1.00 76.44 189 PRO A N 1
ATOM 1343 C CA . PRO A 1 189 ? 3.114 14.139 -6.335 1.00 76.44 189 PRO A CA 1
ATOM 1344 C C . PRO A 1 189 ? 1.611 14.299 -6.097 1.00 76.44 189 PRO A C 1
ATOM 1346 O O . PRO A 1 189 ? 0.981 13.474 -5.434 1.00 76.44 189 PRO A O 1
ATOM 1349 N N . VAL A 1 190 ? 1.026 15.270 -6.794 1.00 78.06 190 VAL A N 1
ATOM 1350 C CA . VAL A 1 190 ? -0.403 15.635 -6.831 1.00 78.06 190 VAL A CA 1
ATOM 1351 C C . VAL A 1 190 ? -1.373 14.441 -6.928 1.00 78.06 190 VAL A C 1
ATOM 1353 O O . VAL A 1 190 ? -2.532 14.528 -6.546 1.00 78.06 190 VAL A O 1
ATOM 1356 N N . LEU A 1 191 ? -0.958 13.303 -7.494 1.00 76.75 191 LEU A N 1
ATOM 1357 C CA . LEU A 1 191 ? -1.815 12.113 -7.560 1.00 76.75 191 LEU A CA 1
ATOM 1358 C C . LEU A 1 191 ? -2.027 11.420 -6.202 1.00 76.75 191 LEU A C 1
ATOM 1360 O O . LEU A 1 191 ? -3.045 10.748 -6.033 1.00 76.75 191 LEU A O 1
ATOM 1364 N N . TYR A 1 192 ? -1.041 11.501 -5.313 1.00 77.00 192 TYR A N 1
ATOM 1365 C CA . TYR A 1 192 ? -1.039 10.831 -4.017 1.00 77.00 192 TYR A CA 1
ATOM 1366 C C . TYR A 1 192 ? -1.286 11.810 -2.868 1.00 77.00 192 TYR A C 1
ATOM 1368 O O . TYR A 1 192 ? -1.847 11.401 -1.863 1.00 77.00 192 TYR A O 1
ATOM 1376 N N . ASP A 1 193 ? -0.924 13.075 -3.038 1.00 82.88 193 ASP A N 1
ATOM 1377 C CA . ASP A 1 193 ? -1.209 14.143 -2.089 1.00 82.88 193 ASP A CA 1
ATOM 1378 C C . ASP A 1 193 ? -2.686 14.594 -2.159 1.00 82.88 193 ASP A C 1
ATOM 1380 O O . ASP A 1 193 ? -3.236 14.856 -3.234 1.00 82.88 193 ASP A O 1
ATOM 1384 N N . CYS A 1 194 ? -3.351 14.620 -1.002 1.00 85.94 194 CYS A N 1
ATOM 1385 C CA . CYS A 1 194 ? -4.749 15.005 -0.854 1.00 85.94 194 CYS A CA 1
ATOM 1386 C C . CYS A 1 194 ? -4.957 16.523 -0.681 1.00 85.94 194 CYS A C 1
ATOM 1388 O O . CYS A 1 194 ? -6.089 16.988 -0.874 1.00 85.94 194 CYS A O 1
ATOM 1390 N N . ASP A 1 195 ? -3.900 17.299 -0.409 1.00 88.00 195 ASP A N 1
ATOM 1391 C CA . ASP A 1 195 ? -3.901 18.764 -0.435 1.00 88.00 195 ASP A CA 1
ATOM 1392 C C . ASP A 1 195 ? -2.638 19.327 -1.111 1.00 88.00 195 ASP A C 1
ATOM 1394 O O . ASP A 1 195 ? -1.706 19.770 -0.454 1.00 88.00 195 ASP A O 1
ATOM 1398 N N . GLU A 1 196 ? -2.717 19.458 -2.442 1.00 86.75 196 GLU A N 1
ATOM 1399 C CA . GLU A 1 196 ? -1.672 19.969 -3.356 1.00 86.75 196 GLU A CA 1
ATOM 1400 C C . GLU A 1 196 ? -1.081 21.360 -2.996 1.00 86.75 196 GLU A C 1
ATOM 1402 O O . GLU A 1 196 ? -0.230 21.894 -3.714 1.00 86.75 196 GLU A O 1
ATOM 1407 N N . GLY A 1 197 ? -1.609 22.044 -1.978 1.00 90.56 197 GLY A N 1
ATOM 1408 C CA . GLY A 1 197 ? -1.168 23.363 -1.537 1.00 90.56 197 GLY A CA 1
ATOM 1409 C C . GLY A 1 197 ? -0.507 23.402 -0.159 1.00 90.56 197 GLY A C 1
ATOM 1410 O O . GLY A 1 197 ? -0.107 24.505 0.251 1.00 90.56 197 GLY A O 1
ATOM 1411 N N . ASP A 1 198 ? -0.415 22.280 0.555 1.00 88.50 198 ASP A N 1
ATOM 1412 C CA . ASP A 1 198 ? 0.085 22.211 1.926 1.00 88.50 198 ASP A CA 1
ATOM 1413 C C . ASP A 1 198 ? 1.043 21.034 2.153 1.00 88.50 198 ASP A C 1
ATOM 1415 O O . ASP A 1 198 ? 0.642 19.949 2.548 1.00 88.50 198 ASP A O 1
ATOM 1419 N N . ALA A 1 199 ? 2.342 21.344 2.101 1.00 88.25 199 ALA A N 1
ATOM 1420 C CA . ALA A 1 199 ? 3.444 20.395 2.280 1.00 88.25 199 ALA A CA 1
ATOM 1421 C C . ALA A 1 199 ? 3.496 19.677 3.652 1.00 88.25 199 ALA A C 1
ATOM 1423 O O . ALA A 1 199 ? 4.478 18.998 3.975 1.00 88.25 199 ALA A O 1
ATOM 1424 N N . SER A 1 200 ? 2.530 19.929 4.542 1.00 84.06 200 SER A N 1
ATOM 1425 C CA . SER A 1 200 ? 2.346 19.196 5.796 1.00 84.06 200 SER A CA 1
ATOM 1426 C C . SER A 1 200 ? 1.280 18.097 5.735 1.00 84.06 200 SER A C 1
ATOM 1428 O O . SER A 1 200 ? 1.209 17.314 6.685 1.00 84.06 200 SER A O 1
ATOM 1430 N N . ILE A 1 201 ? 0.516 18.020 4.643 1.00 85.75 201 ILE A N 1
ATOM 1431 C CA . ILE A 1 201 ? -0.526 17.029 4.372 1.00 85.75 201 ILE A CA 1
ATOM 1432 C C . ILE A 1 201 ? -0.002 16.092 3.286 1.00 85.75 201 ILE A C 1
ATOM 1434 O O . ILE A 1 201 ? 0.216 16.532 2.171 1.00 85.75 201 ILE A O 1
ATOM 1438 N N . TYR A 1 202 ? 0.234 14.816 3.612 1.00 82.31 202 TYR A N 1
ATOM 1439 C CA . TYR A 1 202 ? 0.725 13.847 2.627 1.00 82.31 202 TYR A CA 1
ATOM 1440 C C . TYR A 1 202 ? 0.628 12.383 3.066 1.00 82.31 202 TYR A C 1
ATOM 1442 O O . TYR A 1 202 ? 0.690 12.083 4.262 1.00 82.31 202 TYR A O 1
ATOM 1450 N N . PRO A 1 203 ? 0.605 11.434 2.108 1.00 79.75 203 PRO A N 1
ATOM 1451 C CA . PRO A 1 203 ? 0.554 10.002 2.388 1.00 79.75 203 PRO A CA 1
ATOM 1452 C C . PRO A 1 203 ? 1.664 9.456 3.285 1.00 79.75 203 PRO A C 1
ATOM 1454 O O . PRO A 1 203 ? 2.850 9.755 3.117 1.00 79.75 203 PRO A O 1
ATOM 1457 N N . ASP A 1 204 ? 1.293 8.501 4.143 1.00 67.50 204 ASP A N 1
ATOM 1458 C CA . ASP A 1 204 ? 2.212 7.721 4.986 1.00 67.50 204 ASP A CA 1
ATOM 1459 C C . ASP A 1 204 ? 3.013 8.550 6.009 1.00 67.50 204 ASP A C 1
ATOM 1461 O O . ASP A 1 204 ? 4.101 8.136 6.443 1.00 67.50 204 ASP A O 1
ATOM 1465 N N . ARG A 1 205 ? 2.455 9.669 6.486 1.00 60.66 205 ARG A N 1
ATOM 1466 C CA . ARG A 1 205 ? 2.958 10.348 7.692 1.00 60.66 205 ARG A CA 1
ATOM 1467 C C . ARG A 1 205 ? 3.086 9.386 8.891 1.00 60.66 205 ARG A C 1
ATOM 1469 O O . ARG A 1 205 ? 3.994 9.536 9.701 1.00 60.66 205 ARG A O 1
ATOM 1476 N N . ASP A 1 206 ? 2.292 8.311 8.917 1.00 57.03 206 ASP A N 1
ATOM 1477 C CA . ASP A 1 206 ? 2.249 7.280 9.967 1.00 57.03 206 ASP A CA 1
ATOM 1478 C C . ASP A 1 206 ? 3.367 6.191 9.902 1.00 57.03 206 ASP A C 1
ATOM 1480 O O . ASP A 1 206 ? 3.379 5.241 10.697 1.00 57.03 206 ASP A O 1
ATOM 1484 N N . ARG A 1 207 ? 4.378 6.284 9.015 1.00 51.91 207 ARG A N 1
ATOM 1485 C CA . ARG A 1 207 ? 5.439 5.246 8.849 1.00 51.91 207 ARG A CA 1
ATOM 1486 C C . ARG A 1 207 ? 6.568 5.212 9.898 1.00 51.91 207 ARG A C 1
ATOM 1488 O O . ARG A 1 207 ? 7.701 4.809 9.606 1.00 51.91 207 ARG A O 1
ATOM 1495 N N . GLY A 1 208 ? 6.245 5.466 11.162 1.00 46.59 208 GLY A N 1
ATOM 1496 C CA . GLY A 1 208 ? 7.021 4.925 12.286 1.00 46.59 208 GLY A CA 1
ATOM 1497 C C . GLY A 1 208 ? 8.154 5.796 12.835 1.00 46.59 208 GLY A C 1
ATOM 1498 O O . GLY A 1 208 ? 9.097 5.255 13.423 1.00 46.59 208 GLY A O 1
ATOM 1499 N N . ASP A 1 209 ? 8.059 7.119 12.714 1.00 50.62 209 ASP A N 1
ATOM 1500 C CA . ASP A 1 209 ? 8.764 8.045 13.612 1.00 50.62 209 ASP A CA 1
ATOM 1501 C C . ASP A 1 209 ? 8.049 8.217 14.972 1.00 50.62 209 ASP A C 1
ATOM 1503 O O . ASP A 1 209 ? 8.665 8.674 15.937 1.00 50.62 209 ASP A O 1
ATOM 1507 N N . GLY A 1 210 ? 6.819 7.707 15.089 1.00 48.56 210 GLY A N 1
ATOM 1508 C CA . GLY A 1 210 ? 6.091 7.563 16.347 1.00 48.56 210 GLY A CA 1
ATOM 1509 C C . GLY A 1 210 ? 5.183 8.739 16.694 1.00 48.56 210 GLY A C 1
ATOM 1510 O O . GLY A 1 210 ? 4.775 8.832 17.853 1.00 48.56 210 GLY A O 1
ATOM 1511 N N . GLU A 1 211 ? 4.865 9.606 15.735 1.00 52.03 211 GLU A N 1
ATOM 1512 C CA . GLU A 1 211 ? 3.869 10.663 15.904 1.00 52.03 211 GLU A CA 1
ATOM 1513 C C . GLU A 1 211 ? 2.636 10.309 15.063 1.00 52.03 211 GLU A C 1
ATOM 1515 O O . GLU A 1 211 ? 2.679 10.384 13.844 1.00 52.03 211 GLU A O 1
ATOM 1520 N N . THR A 1 212 ? 1.552 9.876 15.719 1.00 53.16 212 THR A N 1
ATOM 1521 C CA . THR A 1 212 ? 0.208 9.865 15.117 1.00 53.16 212 THR A CA 1
ATOM 1522 C C . THR A 1 212 ? -0.148 11.311 14.844 1.00 53.16 212 THR A C 1
ATOM 1524 O O . THR A 1 212 ? -0.184 12.108 15.789 1.00 53.16 212 THR A O 1
ATOM 1527 N N . HIS A 1 213 ? -0.309 11.662 13.582 1.00 64.06 213 HIS A N 1
ATOM 1528 C CA . HIS A 1 213 ? -0.217 13.063 13.208 1.00 64.06 213 HIS A CA 1
ATOM 1529 C C . HIS A 1 213 ? -1.456 13.591 12.484 1.00 64.06 213 HIS A C 1
ATOM 1531 O O . HIS A 1 213 ? -1.543 14.801 12.283 1.00 64.06 213 HIS A O 1
ATOM 1537 N N . ASP A 1 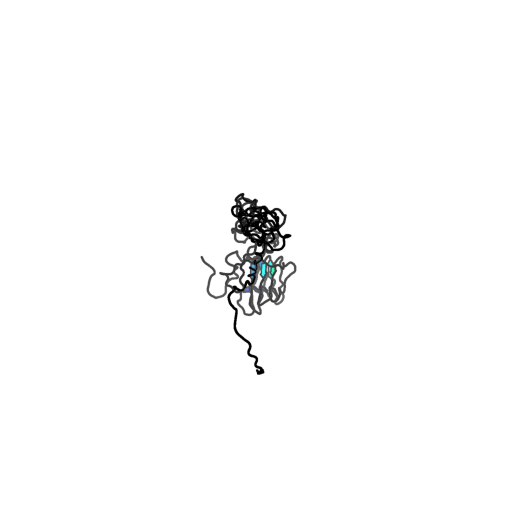214 ? -2.420 12.722 12.187 1.00 75.56 214 ASP A N 1
ATOM 1538 C CA . ASP A 1 214 ? -3.800 13.137 11.960 1.00 75.56 214 ASP A CA 1
ATOM 1539 C C . ASP A 1 214 ? -4.392 13.641 13.290 1.00 75.56 214 ASP A C 1
ATOM 1541 O O . ASP A 1 214 ? -4.541 12.882 14.259 1.00 75.56 214 ASP A O 1
ATOM 1545 N N . GLU A 1 215 ? -4.565 14.962 13.411 1.00 79.75 215 GLU A N 1
ATOM 1546 C CA . GLU A 1 215 ? -5.065 15.585 14.637 1.00 79.75 215 GLU A CA 1
ATOM 1547 C C . GLU A 1 215 ? -6.577 15.377 14.730 1.00 79.75 215 GLU A C 1
ATOM 1549 O O . GLU A 1 215 ? -7.340 16.130 14.139 1.00 79.75 215 GLU A O 1
ATOM 1554 N N . ALA A 1 216 ? -7.002 14.414 15.555 1.00 82.44 216 ALA A N 1
ATOM 1555 C CA . ALA A 1 216 ? -8.419 14.094 15.705 1.00 82.44 216 ALA A CA 1
ATOM 1556 C C . ALA A 1 216 ? -9.317 15.334 15.904 1.00 82.44 216 ALA A C 1
ATOM 1558 O O . ALA A 1 216 ? -9.096 16.183 16.785 1.00 82.44 216 ALA A O 1
ATOM 1559 N N . TYR A 1 217 ? -10.405 15.349 15.143 1.00 86.31 217 TYR A N 1
ATOM 1560 C CA . TYR A 1 217 ? -11.472 16.338 15.081 1.00 86.31 217 TYR A CA 1
ATOM 1561 C C . TYR A 1 217 ? -11.092 17.723 14.550 1.00 86.31 217 TYR A C 1
ATOM 1563 O O . TYR A 1 217 ? -11.791 18.703 14.868 1.00 86.31 217 TYR A O 1
ATOM 1571 N N . ASP A 1 218 ? -10.022 17.852 13.772 1.00 86.62 218 ASP A N 1
ATOM 1572 C CA . ASP A 1 218 ? -9.693 19.109 13.096 1.00 86.62 218 ASP A CA 1
ATOM 1573 C C . ASP A 1 218 ? -10.324 19.227 11.689 1.00 86.62 218 ASP A C 1
ATOM 1575 O O . ASP A 1 218 ? -10.464 20.340 11.158 1.00 86.62 218 ASP A O 1
ATOM 1579 N N . GLY A 1 219 ? -10.850 18.119 11.158 1.00 84.06 219 GLY A N 1
ATOM 1580 C CA . GLY A 1 219 ? -11.495 17.999 9.857 1.00 84.06 219 GLY A CA 1
ATOM 1581 C C . GLY A 1 219 ? -10.526 17.901 8.680 1.00 84.06 219 GLY A C 1
ATOM 1582 O O . GLY A 1 219 ? -10.969 18.127 7.546 1.00 84.06 219 GLY A O 1
ATOM 1583 N N . ILE A 1 220 ? -9.245 17.641 8.934 1.00 85.31 220 ILE A N 1
ATOM 1584 C CA . ILE A 1 220 ? -8.166 17.569 7.952 1.00 85.31 220 ILE A CA 1
ATOM 1585 C C . ILE A 1 220 ? -7.565 16.169 8.007 1.00 85.31 220 ILE A C 1
ATOM 1587 O O . ILE A 1 220 ? -6.861 15.854 8.948 1.00 85.31 220 ILE A O 1
ATOM 1591 N N . ASP A 1 221 ? -7.774 15.383 6.953 1.00 83.94 221 ASP A N 1
ATOM 1592 C CA . ASP A 1 221 ? -7.064 14.117 6.736 1.00 83.94 221 ASP A CA 1
ATOM 1593 C C . ASP A 1 221 ? -5.596 14.427 6.400 1.00 83.94 221 ASP A C 1
ATOM 1595 O O . ASP A 1 221 ? -5.258 14.750 5.258 1.00 83.94 221 ASP A O 1
ATOM 1599 N N . SER A 1 222 ? -4.740 14.446 7.421 1.00 84.12 222 SER A N 1
ATOM 1600 C CA . SER A 1 222 ? -3.361 14.930 7.283 1.00 84.12 222 SER A CA 1
ATOM 1601 C C . SER A 1 222 ? -2.386 13.880 6.741 1.00 84.12 222 SER A C 1
ATOM 1603 O O . SER A 1 222 ? -1.237 14.217 6.437 1.00 84.12 222 SER A O 1
ATOM 1605 N N . ASP A 1 223 ? -2.790 12.612 6.679 1.00 81.00 223 ASP A N 1
ATOM 1606 C CA . ASP A 1 223 ? -1.976 11.508 6.166 1.00 81.00 223 ASP A CA 1
ATOM 1607 C C . ASP A 1 223 ? -2.569 10.826 4.922 1.00 81.00 223 ASP A C 1
ATOM 1609 O O . ASP A 1 223 ? -2.011 9.834 4.436 1.00 81.00 223 ASP A O 1
ATOM 1613 N N . CYS A 1 224 ? -3.631 11.414 4.363 1.00 83.44 224 CYS A N 1
ATOM 1614 C CA . CYS A 1 224 ? -4.301 11.026 3.127 1.00 83.44 224 CYS A CA 1
ATOM 1615 C C . CYS A 1 224 ? -4.722 9.548 3.103 1.00 83.44 224 CYS A C 1
ATOM 1617 O O . CYS A 1 224 ? -4.707 8.911 2.039 1.00 83.44 224 CYS A O 1
ATOM 1619 N N . ASP A 1 225 ? -5.044 8.974 4.264 1.00 79.62 225 ASP A N 1
ATOM 1620 C CA . ASP A 1 225 ? -5.398 7.562 4.402 1.00 79.62 225 ASP A CA 1
ATOM 1621 C C . ASP A 1 225 ? -6.917 7.305 4.336 1.00 79.62 225 ASP A C 1
ATOM 1623 O O . ASP A 1 225 ? -7.356 6.147 4.346 1.00 79.62 225 ASP A O 1
ATOM 1627 N N . GLU A 1 226 ? -7.708 8.372 4.158 1.00 77.06 226 GLU A N 1
ATOM 1628 C CA . GLU A 1 226 ? -9.174 8.377 4.206 1.00 77.06 226 GLU A CA 1
ATOM 1629 C C . GLU A 1 226 ? -9.736 7.844 5.542 1.00 77.06 226 GLU A C 1
ATOM 1631 O O . GLU A 1 226 ? -10.879 7.366 5.602 1.00 77.06 226 GLU A O 1
ATOM 1636 N N . GLY A 1 227 ? -8.930 7.894 6.604 1.00 72.50 227 GLY A N 1
ATOM 1637 C CA . GLY A 1 227 ? -9.271 7.542 7.970 1.00 72.50 227 GLY A CA 1
ATOM 1638 C C . GLY A 1 227 ? -10.380 8.420 8.538 1.00 72.50 227 GLY A C 1
ATOM 1639 O O . GLY A 1 227 ? -10.688 9.509 8.046 1.00 72.50 227 GLY A O 1
ATOM 1640 N N . ASP A 1 228 ? -11.054 7.902 9.564 1.00 69.12 228 ASP A N 1
ATOM 1641 C CA . ASP A 1 228 ? -12.126 8.639 10.221 1.00 69.12 228 ASP A CA 1
ATOM 1642 C C . ASP A 1 228 ? -11.536 9.548 11.310 1.00 69.12 228 ASP A C 1
ATOM 1644 O O . ASP A 1 228 ? -11.322 9.115 12.439 1.00 69.12 228 ASP A O 1
ATOM 1648 N N . ASP A 1 229 ? -11.324 10.824 10.975 1.00 77.44 229 ASP A N 1
ATOM 1649 C CA . ASP A 1 229 ? -10.969 11.920 11.901 1.00 77.44 229 ASP A CA 1
ATOM 1650 C C . ASP A 1 229 ? -11.938 12.040 13.110 1.00 77.44 229 ASP A C 1
ATOM 1652 O O . ASP A 1 229 ? -11.689 12.751 14.087 1.00 77.44 229 ASP A O 1
ATOM 1656 N N . PHE A 1 230 ? -13.082 11.343 13.076 1.00 83.62 230 PHE A N 1
ATOM 1657 C CA . PHE A 1 230 ? -14.058 11.302 14.162 1.00 83.62 230 PHE A CA 1
ATOM 1658 C C . PHE A 1 230 ? -13.949 10.078 15.094 1.00 83.62 230 PHE A C 1
ATOM 1660 O O . PHE A 1 230 ? -14.794 9.976 15.989 1.00 83.62 230 PHE A O 1
ATOM 1667 N N . ASP A 1 231 ? -12.953 9.203 14.914 1.00 85.44 231 ASP A N 1
ATOM 1668 C CA . ASP A 1 231 ? -12.661 8.006 15.728 1.00 85.44 231 ASP A CA 1
ATOM 1669 C C . ASP A 1 231 ? -11.193 8.037 16.211 1.00 85.44 231 ASP A C 1
ATOM 1671 O O . ASP A 1 231 ? -10.269 7.535 15.563 1.00 85.44 231 ASP A O 1
ATOM 1675 N N . GLN A 1 232 ? -10.955 8.687 17.353 1.00 87.31 232 GLN A N 1
ATOM 1676 C CA . GLN A 1 232 ? -9.603 9.003 17.819 1.00 87.31 232 GLN A CA 1
ATOM 1677 C C . GLN A 1 232 ? -8.835 7.761 18.310 1.00 87.31 232 GLN A C 1
ATOM 1679 O O . GLN A 1 232 ? -7.601 7.728 18.226 1.00 87.31 232 GLN A O 1
ATOM 1684 N N . ASP A 1 233 ? -9.513 6.748 18.852 1.00 88.94 233 ASP A N 1
ATOM 1685 C CA . ASP A 1 233 ? -8.863 5.529 19.347 1.00 88.94 233 ASP A CA 1
ATOM 1686 C C . ASP A 1 233 ? -8.848 4.365 18.344 1.00 88.94 233 ASP A C 1
ATOM 1688 O O . ASP A 1 233 ? -8.126 3.379 18.562 1.00 88.94 233 ASP A O 1
ATOM 1692 N N . ARG A 1 234 ? -9.497 4.559 17.190 1.00 88.06 234 ARG A N 1
ATOM 1693 C CA . ARG A 1 234 ? -9.469 3.693 16.009 1.00 88.06 234 ARG A CA 1
ATOM 1694 C C . ARG A 1 234 ? -10.114 2.328 16.266 1.00 88.06 234 ARG A C 1
ATOM 1696 O O . ARG A 1 234 ? -9.606 1.302 15.786 1.00 88.06 234 ARG A O 1
ATOM 1703 N N . ASP A 1 235 ? -11.209 2.283 17.021 1.00 88.94 235 ASP A N 1
ATOM 1704 C CA . ASP A 1 235 ? -11.972 1.055 17.279 1.00 88.94 235 ASP A CA 1
ATOM 1705 C C . ASP A 1 235 ? -13.145 0.807 16.314 1.00 88.94 235 ASP A C 1
ATOM 1707 O O . ASP A 1 235 ? -13.731 -0.288 16.287 1.00 88.94 235 ASP A O 1
ATOM 1711 N N . GLY A 1 236 ? -13.402 1.775 15.436 1.00 89.06 236 GLY A N 1
ATOM 1712 C CA . GLY A 1 236 ? -14.417 1.748 14.396 1.00 89.06 236 GLY A CA 1
ATOM 1713 C C . GLY A 1 236 ? -15.734 2.415 14.786 1.00 89.06 236 GLY A C 1
ATOM 1714 O O . GLY A 1 236 ? -16.684 2.329 13.995 1.00 89.06 236 GLY A O 1
ATOM 1715 N N . TYR A 1 237 ? -15.824 3.042 15.962 1.00 91.50 237 TYR A N 1
ATOM 1716 C CA . TYR A 1 237 ? -16.983 3.816 16.390 1.00 91.50 237 TYR A CA 1
ATOM 1717 C C . TYR A 1 237 ? -16.626 5.297 16.537 1.00 91.50 237 TYR A C 1
ATOM 1719 O O . TYR A 1 237 ? -15.705 5.643 17.258 1.00 91.50 237 TYR A O 1
ATOM 1727 N N . PRO A 1 238 ? -17.382 6.209 15.903 1.00 90.75 238 PRO A N 1
ATOM 1728 C CA . PRO A 1 238 ? -17.106 7.628 16.046 1.00 90.75 238 PRO A CA 1
ATOM 1729 C C . PRO A 1 238 ? -17.526 8.130 17.431 1.00 90.75 238 PRO A C 1
ATOM 1731 O O . PRO A 1 238 ? -18.483 7.629 18.034 1.00 90.75 238 PRO A O 1
ATOM 1734 N N . ARG A 1 239 ? -16.947 9.254 17.851 1.00 89.94 239 ARG A N 1
ATOM 1735 C CA . ARG A 1 239 ? -17.182 9.951 19.133 1.00 89.94 239 ARG A CA 1
ATOM 1736 C C . ARG A 1 239 ? -18.636 10.141 19.564 1.00 89.94 239 ARG A C 1
ATOM 1738 O O . ARG A 1 239 ? -18.933 10.422 20.726 1.00 89.94 239 ARG A O 1
ATOM 1745 N N . ASN A 1 240 ? -19.582 10.154 18.628 1.00 90.19 240 ASN A N 1
ATOM 1746 C CA . ASN A 1 240 ? -21.006 10.305 18.942 1.00 90.19 240 ASN A CA 1
ATOM 1747 C C . ASN A 1 240 ? -21.712 8.984 19.282 1.00 90.19 240 ASN A C 1
ATOM 1749 O O . ASN A 1 240 ? -22.869 9.028 19.710 1.00 90.19 240 ASN A O 1
ATOM 1753 N N . GLU A 1 241 ? -21.059 7.853 19.048 1.00 92.50 241 GLU A N 1
ATOM 1754 C CA . GLU A 1 241 ? -21.520 6.497 19.349 1.00 92.50 241 GLU A CA 1
ATOM 1755 C C . GLU A 1 241 ? -20.669 5.844 20.444 1.00 92.50 241 GLU A C 1
ATOM 1757 O O . GLU A 1 241 ? -21.201 5.017 21.183 1.00 92.50 241 GLU A O 1
ATOM 1762 N N . ASP A 1 242 ? -19.417 6.275 20.603 1.00 94.62 242 ASP A N 1
ATOM 1763 C CA . ASP A 1 242 ? -18.530 5.837 21.673 1.00 94.62 242 ASP A CA 1
ATOM 1764 C C . ASP A 1 242 ? -18.666 6.683 22.962 1.00 94.62 242 ASP A C 1
ATOM 1766 O O . ASP A 1 242 ? -18.803 7.913 22.962 1.00 94.62 242 ASP A O 1
ATOM 1770 N N . CYS A 1 243 ? -18.683 5.987 24.095 1.00 95.25 243 CYS A N 1
ATOM 1771 C CA . CYS A 1 243 ? -18.695 6.545 25.431 1.00 95.25 243 CYS A CA 1
ATOM 1772 C C . CYS A 1 243 ? -17.307 6.995 25.927 1.00 95.25 243 CYS A C 1
ATOM 1774 O O . CYS A 1 243 ? -17.269 7.868 26.807 1.00 95.25 243 CYS A O 1
ATOM 1776 N N . ASP A 1 244 ? -16.201 6.474 25.381 1.00 94.75 244 ASP A N 1
ATOM 1777 C CA . ASP A 1 244 ? -14.829 6.893 25.705 1.00 94.75 244 ASP A CA 1
ATOM 1778 C C . ASP A 1 244 ? -13.870 6.792 24.505 1.00 94.75 244 ASP A C 1
ATOM 1780 O O . ASP A 1 244 ? -13.012 5.917 24.492 1.00 94.75 244 ASP A O 1
ATOM 1784 N N . ASP A 1 245 ? -13.934 7.797 23.618 1.00 92.44 245 ASP A N 1
ATOM 1785 C CA . ASP A 1 245 ? -13.148 7.937 22.364 1.00 92.44 245 ASP A CA 1
ATOM 1786 C C . ASP A 1 245 ? -11.628 8.119 22.564 1.00 92.44 245 ASP A C 1
ATOM 1788 O O . ASP A 1 245 ? -10.925 8.766 21.801 1.00 92.44 245 ASP A O 1
ATOM 1792 N N . ASN A 1 246 ? -11.092 7.691 23.699 1.00 93.00 246 ASN A N 1
ATOM 1793 C CA . ASN A 1 246 ? -9.657 7.621 23.965 1.00 93.00 246 ASN A CA 1
ATOM 1794 C C . ASN A 1 246 ? -9.237 6.197 24.353 1.00 93.00 246 ASN A C 1
ATOM 1796 O O . ASN A 1 246 ? -8.110 5.987 24.822 1.00 93.00 246 ASN A O 1
ATOM 1800 N N . ASN A 1 247 ? -10.141 5.232 24.242 1.00 93.69 247 ASN A N 1
ATOM 1801 C CA . ASN A 1 247 ? -10.003 3.889 24.747 1.00 93.69 247 ASN A CA 1
ATOM 1802 C C . ASN A 1 247 ? -10.709 2.896 23.819 1.00 93.69 247 ASN A C 1
ATOM 1804 O O . ASN A 1 247 ? -11.814 2.472 24.115 1.00 93.69 247 ASN A O 1
ATOM 1808 N N . ALA A 1 248 ? -9.962 2.350 22.859 1.00 94.31 248 ALA A N 1
ATOM 1809 C CA . ALA A 1 248 ? -10.434 1.358 21.884 1.00 94.31 248 ALA A CA 1
ATOM 1810 C C . ALA A 1 248 ? -11.008 0.035 22.453 1.00 94.31 248 ALA A C 1
ATOM 1812 O O . ALA A 1 248 ? -11.289 -0.923 21.727 1.00 94.31 248 ALA A O 1
ATOM 1813 N N . ALA A 1 249 ? -11.056 -0.114 23.780 1.00 96.06 249 ALA A N 1
ATOM 1814 C CA . ALA A 1 249 ? -11.759 -1.198 24.458 1.00 96.06 249 ALA A CA 1
ATOM 1815 C C . ALA A 1 249 ? -13.183 -0.813 24.896 1.00 96.06 249 ALA A C 1
ATOM 1817 O O . ALA A 1 249 ? -13.906 -1.704 25.348 1.00 96.06 249 ALA A O 1
ATOM 1818 N N . ALA A 1 250 ? -13.549 0.467 24.826 1.00 96.81 250 ALA A N 1
ATOM 1819 C CA . ALA A 1 250 ? -14.867 1.006 25.103 1.00 96.81 250 ALA A CA 1
ATOM 1820 C C . ALA A 1 250 ? -15.554 1.290 23.766 1.00 96.81 250 ALA A C 1
ATOM 1822 O O . ALA A 1 250 ? -15.132 2.162 23.042 1.00 96.81 250 ALA A O 1
ATOM 1823 N N . TYR A 1 251 ? -16.579 0.515 23.435 1.00 96.75 251 TYR A N 1
ATOM 1824 C CA . TYR A 1 251 ? -17.373 0.696 22.227 1.00 96.75 251 TYR A CA 1
ATOM 1825 C C . TYR A 1 251 ? -18.751 0.063 22.397 1.00 96.75 251 TYR A C 1
ATOM 1827 O O . TYR A 1 251 ? -18.909 -0.883 23.177 1.00 96.75 251 TYR A O 1
ATOM 1835 N N . PRO A 1 252 ? -19.758 0.474 21.607 1.00 97.31 252 PRO A N 1
ATOM 1836 C CA . PRO A 1 252 ? -21.058 -0.183 21.565 1.00 97.31 252 PRO A CA 1
ATOM 1837 C C . PRO A 1 252 ? -20.978 -1.720 21.480 1.00 97.31 252 PRO A C 1
ATOM 1839 O O . PRO A 1 252 ? -20.612 -2.309 20.459 1.00 97.31 252 PRO A O 1
ATOM 1842 N N . GLY A 1 253 ? -21.377 -2.392 22.562 1.00 94.56 253 GLY A N 1
ATOM 1843 C CA . GLY A 1 253 ? -21.380 -3.854 22.670 1.00 94.56 253 GLY A CA 1
ATOM 1844 C C . GLY A 1 253 ? -20.039 -4.508 23.030 1.00 94.56 253 GLY A C 1
ATOM 1845 O O . GLY A 1 253 ? -19.917 -5.729 22.866 1.00 94.56 253 GLY A O 1
ATOM 1846 N N . ALA A 1 254 ? -19.048 -3.751 23.508 1.00 96.81 254 ALA A N 1
ATOM 1847 C CA . ALA A 1 254 ? -17.804 -4.313 24.028 1.00 96.81 254 ALA A CA 1
ATOM 1848 C C . ALA A 1 254 ? -18.037 -5.254 25.228 1.00 96.81 254 ALA A C 1
ATOM 1850 O O . ALA A 1 254 ? -19.014 -5.114 25.960 1.00 96.81 254 ALA A O 1
ATOM 1851 N N . PRO A 1 255 ? -17.159 -6.241 25.473 1.00 94.19 255 PRO A N 1
ATOM 1852 C CA . PRO A 1 255 ? -17.228 -7.046 26.687 1.00 94.19 255 PRO A CA 1
ATOM 1853 C C . PRO A 1 255 ? -16.851 -6.234 27.929 1.00 94.19 255 PRO A C 1
ATOM 1855 O O . PRO A 1 255 ? -15.774 -5.642 27.985 1.00 94.19 255 PRO A O 1
ATOM 1858 N N . GLU A 1 256 ? -17.674 -6.311 28.968 1.00 95.12 256 GLU A N 1
ATOM 1859 C CA . GLU A 1 256 ? -17.375 -5.696 30.258 1.00 95.12 256 GLU A CA 1
ATOM 1860 C C . GLU A 1 256 ? -16.642 -6.651 31.205 1.00 95.12 256 GLU A C 1
ATOM 1862 O O . GLU A 1 256 ? -16.690 -7.879 31.084 1.00 95.12 256 GLU A O 1
ATOM 1867 N N . SER A 1 257 ? -15.905 -6.067 32.149 1.00 93.38 257 SER A N 1
ATOM 1868 C CA . SER A 1 257 ? -15.244 -6.804 33.224 1.00 93.38 257 SER A CA 1
ATOM 1869 C C . SER A 1 257 ? -15.877 -6.448 34.566 1.00 93.38 257 SER A C 1
ATOM 1871 O O . SER A 1 257 ? -16.117 -5.266 34.810 1.00 93.38 257 SER A O 1
ATOM 1873 N N . PRO A 1 258 ? -16.047 -7.420 35.474 1.00 92.50 258 PRO A N 1
ATOM 1874 C CA . PRO A 1 258 ? -16.635 -7.171 36.782 1.00 92.50 258 PRO A CA 1
ATOM 1875 C C . PRO A 1 258 ? -15.836 -6.141 37.577 1.00 92.50 258 PRO A C 1
ATOM 1877 O O . PRO A 1 258 ? -14.612 -6.263 37.719 1.00 92.50 258 PRO A O 1
ATOM 1880 N N . GLY A 1 259 ? -16.508 -5.126 38.116 1.00 87.62 259 GLY A N 1
ATOM 1881 C CA . GLY A 1 259 ? -15.821 -4.011 38.789 1.00 87.62 259 GLY A CA 1
ATOM 1882 C C . GLY A 1 259 ? -15.177 -2.986 37.854 1.00 87.62 259 GLY A C 1
ATOM 1883 O O . GLY A 1 259 ? -14.513 -2.066 38.344 1.00 87.62 259 GLY A O 1
ATOM 1884 N N . GLY A 1 260 ? -15.330 -3.154 36.542 1.00 92.38 260 GLY A N 1
ATOM 1885 C CA . GLY A 1 260 ? -14.783 -2.289 35.505 1.00 92.38 260 GLY A CA 1
ATOM 1886 C C . GLY A 1 260 ? -15.615 -1.029 35.226 1.00 92.38 260 GLY A C 1
ATOM 1887 O O . GLY A 1 260 ? -16.634 -0.780 35.880 1.00 92.38 260 GLY A O 1
ATOM 1888 N N . PRO A 1 261 ? -15.139 -0.180 34.296 1.00 94.38 261 PRO A N 1
ATOM 1889 C CA . PRO A 1 261 ? -15.952 0.876 33.697 1.00 94.38 261 PRO A CA 1
ATOM 1890 C C . PRO A 1 261 ? -17.008 0.288 32.746 1.00 94.38 261 PRO A C 1
ATOM 1892 O O . PRO A 1 261 ? -16.897 -0.875 32.366 1.00 94.38 261 PRO A O 1
ATOM 1895 N N . ASP A 1 262 ? -17.978 1.121 32.360 1.00 95.81 262 ASP A N 1
ATOM 1896 C CA . ASP A 1 262 ? -18.901 0.820 31.260 1.00 95.81 262 ASP A CA 1
ATOM 1897 C C . ASP A 1 262 ? -18.088 0.845 29.966 1.00 95.81 262 ASP A C 1
ATOM 1899 O O . ASP A 1 262 ? -17.613 1.907 29.563 1.00 95.81 262 ASP A O 1
ATOM 1903 N N . LEU A 1 263 ? -17.829 -0.335 29.401 1.00 97.06 263 LEU A N 1
ATOM 1904 C CA . LEU A 1 263 ? -17.110 -0.474 28.131 1.00 97.06 263 LEU A CA 1
ATOM 1905 C C . LEU A 1 263 ? -18.064 -0.673 26.960 1.00 97.06 263 LEU A C 1
ATOM 1907 O O . LEU A 1 263 ? -17.661 -0.484 25.824 1.00 97.06 263 LEU A O 1
ATOM 1911 N N . ASN A 1 264 ? -19.299 -1.101 27.207 1.00 96.19 264 ASN A N 1
ATOM 1912 C CA . ASN A 1 264 ? -20.217 -1.491 26.144 1.00 96.19 264 ASN A CA 1
ATOM 1913 C C . ASN A 1 264 ? -21.111 -0.321 25.677 1.00 96.19 264 ASN A C 1
ATOM 1915 O O . ASN A 1 264 ? -21.898 -0.487 24.738 1.00 96.19 264 ASN A O 1
ATOM 1919 N N . CYS A 1 265 ? -20.985 0.833 26.341 1.00 96.31 265 CYS A N 1
ATOM 1920 C CA . CYS A 1 265 ? -21.680 2.088 26.095 1.00 96.31 265 CYS A CA 1
ATOM 1921 C C . CYS A 1 265 ? -23.214 1.984 26.170 1.00 96.31 265 CYS A C 1
ATOM 1923 O O . CYS A 1 265 ? -23.933 2.750 25.517 1.00 96.31 265 CYS A O 1
ATOM 1925 N N . ASP A 1 266 ? -23.741 1.053 26.968 1.00 95.19 266 ASP A N 1
ATOM 1926 C CA . ASP A 1 266 ? -25.180 0.896 27.198 1.00 95.19 266 ASP A CA 1
ATOM 1927 C C . ASP A 1 266 ? -25.701 1.688 28.415 1.00 95.19 266 ASP A C 1
ATOM 1929 O O . ASP A 1 266 ? -26.919 1.837 28.596 1.00 95.19 266 ASP A O 1
ATOM 1933 N N . GLY A 1 267 ? -24.791 2.286 29.193 1.00 94.44 267 GLY A N 1
ATOM 1934 C CA . GLY A 1 267 ? -25.090 3.097 30.367 1.00 94.44 267 GLY A CA 1
ATOM 1935 C C . GLY A 1 267 ? -25.194 2.308 31.674 1.00 94.44 267 GLY A C 1
ATOM 1936 O O . GLY A 1 267 ? -25.589 2.898 32.690 1.00 94.44 267 GLY A O 1
ATOM 1937 N N . LEU A 1 268 ? -24.871 1.015 31.669 1.00 95.19 268 LEU A N 1
ATOM 1938 C CA . LEU A 1 268 ? -24.794 0.142 32.834 1.00 95.19 268 LEU A CA 1
ATOM 1939 C C . LEU A 1 268 ? -23.392 -0.457 32.932 1.00 95.19 268 LEU A C 1
ATOM 1941 O O . LEU A 1 268 ? -22.769 -0.780 31.937 1.00 95.19 268 LEU A O 1
ATOM 1945 N N . ARG A 1 269 ? -22.902 -0.612 34.163 1.00 95.88 269 ARG A N 1
ATOM 1946 C CA . ARG A 1 269 ? -21.743 -1.468 34.435 1.00 95.88 269 ARG A CA 1
ATOM 1947 C C . ARG A 1 269 ? -22.290 -2.818 34.862 1.00 95.88 269 ARG A C 1
ATOM 1949 O O . ARG A 1 269 ? -22.640 -2.947 36.039 1.00 95.88 269 ARG A O 1
ATOM 1956 N N . ASP A 1 270 ? -22.446 -3.722 33.900 1.00 96.00 270 ASP A N 1
ATOM 1957 C CA . ASP A 1 270 ? -23.135 -5.011 34.045 1.00 96.00 270 ASP A CA 1
ATOM 1958 C C . ASP A 1 270 ? -22.346 -6.111 33.317 1.00 96.00 270 ASP A C 1
ATOM 1960 O O . ASP A 1 270 ? -22.574 -6.444 32.149 1.00 96.00 270 ASP A O 1
ATOM 1964 N N . ALA A 1 271 ? -21.371 -6.693 34.016 1.00 96.19 271 ALA A N 1
ATOM 1965 C CA . ALA A 1 271 ? -20.427 -7.598 33.371 1.00 96.19 271 ALA A CA 1
ATOM 1966 C C . ALA A 1 271 ? -21.007 -8.987 33.050 1.00 96.19 271 ALA A C 1
ATOM 1968 O O . ALA A 1 271 ? -20.428 -9.728 32.243 1.00 96.19 271 ALA A O 1
ATOM 1969 N N . ASP A 1 272 ? -22.136 -9.371 33.648 1.00 95.19 272 ASP A N 1
ATOM 1970 C CA . ASP A 1 272 ? -22.758 -10.680 33.435 1.00 95.19 272 ASP A CA 1
ATOM 1971 C C . ASP A 1 272 ? -24.062 -10.653 32.609 1.00 95.19 272 ASP A C 1
ATOM 1973 O O . ASP A 1 272 ? -24.503 -11.717 32.113 1.00 95.19 272 ASP A O 1
ATOM 1977 N N . GLY A 1 273 ? -24.589 -9.452 32.365 1.00 94.75 273 GLY A N 1
ATOM 1978 C CA . GLY A 1 273 ? -25.666 -9.126 31.442 1.00 94.75 273 GLY A CA 1
ATOM 1979 C C . GLY A 1 273 ? -27.064 -9.396 31.993 1.00 94.75 273 GLY A C 1
ATOM 1980 O O . GLY A 1 273 ? -27.915 -9.898 31.241 1.00 94.75 273 GLY A O 1
ATOM 1981 N N . ASP A 1 274 ? -27.307 -9.164 33.282 1.00 94.56 274 ASP A N 1
ATOM 1982 C CA . ASP A 1 274 ? -28.621 -9.355 33.908 1.00 94.56 274 ASP A CA 1
ATOM 1983 C C . ASP A 1 274 ? -29.503 -8.095 33.977 1.00 94.56 274 ASP A C 1
ATOM 1985 O O . ASP A 1 274 ? -30.712 -8.185 34.241 1.00 94.56 274 ASP A O 1
ATOM 1989 N N . GLY A 1 275 ? -28.937 -6.946 33.611 1.00 94.75 275 GLY A N 1
ATOM 1990 C CA . GLY A 1 275 ? -29.582 -5.643 33.546 1.00 94.75 275 GLY A CA 1
ATOM 1991 C C . GLY A 1 275 ? -29.511 -4.830 34.839 1.00 94.75 275 GLY A C 1
ATOM 1992 O O . GLY A 1 275 ? -30.290 -3.876 34.977 1.00 94.75 275 GLY A O 1
ATOM 1993 N N . VAL A 1 276 ? -28.643 -5.188 35.787 1.00 95.50 276 VAL A N 1
ATOM 1994 C CA . VAL A 1 276 ? -28.439 -4.469 37.050 1.00 95.50 276 VAL A CA 1
ATOM 1995 C C . VAL A 1 276 ? -27.040 -3.844 37.089 1.00 95.50 276 VAL A C 1
ATOM 1997 O O . VAL A 1 276 ? -26.043 -4.508 36.873 1.00 95.50 276 VAL A O 1
ATOM 2000 N N . ASP A 1 277 ? -26.944 -2.543 37.400 1.00 95.50 277 ASP A N 1
ATOM 2001 C CA . ASP A 1 277 ? -25.631 -1.902 37.599 1.00 95.50 277 ASP A CA 1
ATOM 2002 C C . ASP A 1 277 ? -24.949 -2.460 38.856 1.00 95.50 277 ASP A C 1
ATOM 2004 O O . ASP A 1 277 ? -25.579 -2.588 39.911 1.00 95.50 277 ASP A O 1
ATOM 2008 N N . ILE A 1 278 ? -23.632 -2.648 38.777 1.00 94.50 278 ILE A N 1
ATOM 2009 C CA . ILE A 1 278 ? -22.741 -3.091 39.860 1.00 94.50 278 ILE A CA 1
ATOM 2010 C C . ILE A 1 278 ? -22.970 -2.444 41.246 1.00 94.50 278 ILE A C 1
ATOM 2012 O O . ILE A 1 278 ? -22.597 -3.006 42.272 1.00 94.50 278 ILE A O 1
ATOM 2016 N N . GLN A 1 279 ? -23.544 -1.238 41.354 1.00 93.62 279 GLN A N 1
ATOM 2017 C CA . GLN A 1 279 ? -23.865 -0.652 42.670 1.00 93.62 279 GLN A CA 1
ATOM 2018 C C . GLN A 1 279 ? -25.014 -1.358 43.398 1.00 93.62 279 GLN A C 1
ATOM 2020 O O . GLN A 1 279 ? -25.173 -1.171 44.608 1.00 93.62 279 GLN A O 1
ATOM 2025 N N . GLN A 1 280 ? -25.847 -2.083 42.662 1.00 94.19 280 GLN A N 1
ATOM 2026 C CA . GLN A 1 280 ? -27.022 -2.793 43.155 1.00 94.19 280 GLN A CA 1
ATOM 2027 C C . GLN A 1 280 ? -26.854 -4.310 43.065 1.00 94.19 280 GLN A C 1
ATOM 2029 O O . GLN A 1 280 ? -27.559 -5.024 43.777 1.00 94.19 280 GLN A O 1
ATOM 2034 N N . ASP A 1 281 ? -25.923 -4.773 42.237 1.00 94.38 281 ASP A N 1
ATOM 2035 C CA . ASP A 1 281 ? -25.556 -6.173 42.117 1.00 94.38 281 ASP A CA 1
ATOM 2036 C C . ASP A 1 281 ? -24.477 -6.563 43.147 1.00 94.38 281 ASP A C 1
ATOM 2038 O O . ASP A 1 281 ? -23.421 -5.936 43.269 1.00 94.38 281 ASP A O 1
ATOM 2042 N N . CYS A 1 282 ? -24.767 -7.595 43.938 1.00 93.06 282 CYS A N 1
ATOM 2043 C CA . CYS A 1 282 ? -23.855 -8.133 44.933 1.00 93.06 282 CYS A CA 1
ATOM 2044 C C . CYS A 1 282 ? -22.850 -9.159 44.367 1.00 93.06 282 CYS A C 1
ATOM 2046 O O . CYS A 1 282 ? -21.855 -9.432 45.049 1.00 93.06 282 CYS A O 1
ATOM 2048 N N . ASP A 1 283 ? -23.053 -9.681 43.150 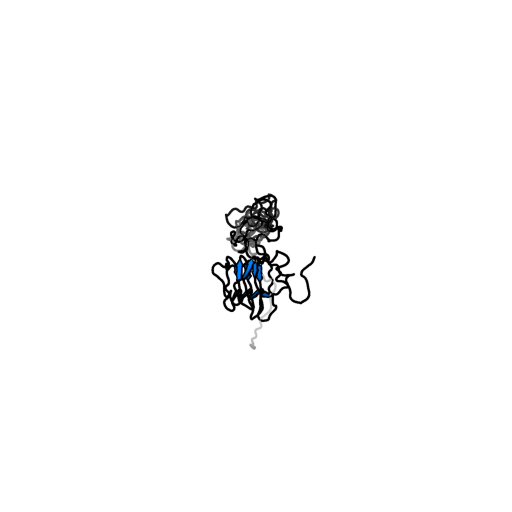1.00 92.88 283 ASP A N 1
ATOM 2049 C CA . ASP A 1 283 ? -22.104 -10.528 42.413 1.00 92.88 283 ASP A CA 1
ATOM 2050 C C . ASP A 1 283 ? -22.194 -10.314 40.887 1.00 92.88 283 ASP A C 1
ATOM 2052 O O . ASP A 1 283 ? -22.668 -11.185 40.166 1.00 92.88 283 ASP A O 1
ATOM 2056 N N . ASP A 1 284 ? -21.570 -9.227 40.415 1.00 93.94 284 ASP A N 1
ATOM 2057 C CA . ASP A 1 284 ? -21.413 -8.789 39.003 1.00 93.94 284 ASP A CA 1
ATOM 2058 C C . ASP A 1 284 ? -20.621 -9.774 38.099 1.00 93.94 284 ASP A C 1
ATOM 2060 O O . ASP A 1 284 ? -20.057 -9.430 37.065 1.00 93.94 284 ASP A O 1
ATOM 2064 N N . ASN A 1 285 ? -20.450 -11.025 38.530 1.00 95.94 285 ASN A N 1
ATOM 2065 C CA . ASN A 1 285 ? -19.920 -12.128 37.720 1.00 95.94 285 ASN A CA 1
ATOM 2066 C C . ASN A 1 285 ? -20.979 -13.200 37.435 1.00 95.94 285 ASN A C 1
ATOM 2068 O O . ASN A 1 285 ? -20.674 -14.225 36.804 1.00 95.94 285 ASN A O 1
ATOM 2072 N N . ASN A 1 286 ? -22.177 -13.052 37.984 1.00 93.94 286 ASN A N 1
ATOM 2073 C CA . ASN A 1 286 ? -23.171 -14.094 38.058 1.00 93.94 286 ASN A CA 1
ATOM 2074 C C . ASN A 1 286 ? -24.599 -13.540 38.017 1.00 93.94 286 ASN A C 1
ATOM 2076 O O . ASN A 1 286 ? -25.256 -13.456 39.048 1.00 93.94 286 ASN A O 1
ATOM 2080 N N . ARG A 1 287 ? -25.135 -13.457 36.794 1.00 95.06 287 ARG A N 1
ATOM 2081 C CA . ARG A 1 287 ? -26.517 -13.087 36.413 1.00 95.06 287 ARG A CA 1
ATOM 2082 C C . ARG A 1 287 ? -27.681 -13.769 37.131 1.00 95.06 287 ARG A C 1
ATOM 2084 O O . ARG A 1 287 ? -28.837 -13.686 36.718 1.00 95.06 287 ARG A O 1
ATOM 2091 N N . LEU A 1 288 ? -27.384 -14.688 38.041 1.00 93.69 288 LEU A N 1
ATOM 2092 C CA . LEU A 1 288 ? -28.347 -15.379 38.881 1.00 93.69 288 LEU A CA 1
ATOM 2093 C C . LEU A 1 288 ? -28.410 -14.791 40.291 1.00 93.69 288 LEU A C 1
ATOM 2095 O O . LEU A 1 288 ? -29.279 -15.244 41.037 1.00 93.69 288 LEU A O 1
ATOM 2099 N N . ILE A 1 289 ? -27.504 -13.891 40.662 1.00 93.12 289 ILE A N 1
ATOM 2100 C CA . ILE A 1 289 ? -27.409 -13.215 41.952 1.00 93.12 289 ILE A CA 1
ATOM 2101 C C . ILE A 1 289 ? -27.607 -11.732 41.666 1.00 93.12 289 ILE A C 1
ATOM 2103 O O . ILE A 1 289 ? -26.693 -11.095 41.192 1.00 93.12 289 ILE A O 1
ATOM 2107 N N . HIS A 1 290 ? -28.815 -11.223 41.898 1.00 94.19 290 HIS A N 1
ATOM 2108 C CA . HIS A 1 290 ? -29.173 -9.827 41.656 1.00 94.19 290 HIS A CA 1
ATOM 2109 C C . HIS A 1 290 ? -30.512 -9.495 42.326 1.00 94.19 290 HIS A C 1
ATOM 2111 O O . HIS A 1 290 ? -31.309 -10.398 42.611 1.00 94.19 290 HIS A O 1
ATOM 2117 N N . PRO A 1 291 ? -30.852 -8.212 42.529 1.00 94.88 291 PRO A N 1
ATOM 2118 C CA . PRO A 1 291 ? -32.110 -7.814 43.145 1.00 94.88 291 PRO A CA 1
ATOM 2119 C C . PRO A 1 291 ? -33.361 -8.481 42.559 1.00 94.88 291 PRO A C 1
ATOM 2121 O O . PRO A 1 291 ? -33.626 -8.440 41.355 1.00 94.88 291 PRO A O 1
ATOM 2124 N N . GLY A 1 292 ? -34.184 -9.048 43.446 1.00 88.00 292 GLY A N 1
ATOM 2125 C CA . GLY A 1 292 ? -35.501 -9.601 43.113 1.00 88.00 292 GLY A CA 1
ATOM 2126 C C . GLY A 1 292 ? -35.524 -11.056 42.627 1.00 88.00 292 GLY A C 1
ATOM 2127 O O . GLY A 1 292 ? -36.586 -11.521 42.192 1.00 88.00 292 GLY A O 1
ATOM 2128 N N . VAL A 1 293 ? -34.406 -11.786 42.698 1.00 91.25 293 VAL A N 1
ATOM 2129 C CA . VAL A 1 293 ? -34.385 -13.241 42.459 1.00 91.25 293 VAL A CA 1
ATOM 2130 C C . VAL A 1 293 ? -34.911 -14.040 43.655 1.00 91.25 293 VAL A C 1
ATOM 2132 O O . VAL A 1 293 ? -35.185 -13.515 44.725 1.00 91.25 293 VAL A O 1
ATOM 2135 N N . VAL A 1 294 ? -35.122 -15.345 43.460 1.00 88.00 294 VAL A N 1
ATOM 2136 C CA . VAL A 1 294 ? -35.529 -16.252 44.544 1.00 88.00 294 VAL A CA 1
ATOM 2137 C C . VAL A 1 294 ? -34.299 -16.757 45.289 1.00 88.00 294 VAL A C 1
ATOM 2139 O O . VAL A 1 294 ? -33.467 -17.433 44.681 1.00 88.00 294 VAL A O 1
ATOM 2142 N N . GLU A 1 295 ? -34.283 -16.520 46.596 1.00 85.25 295 GLU A N 1
ATOM 2143 C CA . GLU A 1 295 ? -33.254 -16.937 47.552 1.00 85.25 295 GLU A CA 1
ATOM 2144 C C . GLU A 1 295 ? -32.810 -18.404 47.466 1.00 85.25 295 GLU A C 1
ATOM 2146 O O . GLU A 1 295 ? -33.590 -19.318 47.149 1.00 85.25 295 GLU A O 1
ATOM 2151 N N . ASP A 1 296 ? -31.528 -18.620 47.776 1.00 79.44 296 ASP A N 1
ATOM 2152 C CA . ASP A 1 296 ? -30.944 -19.953 47.900 1.00 79.44 296 ASP A CA 1
ATOM 2153 C C . ASP A 1 296 ? -31.283 -20.570 49.273 1.00 79.44 296 ASP A C 1
ATOM 2155 O O . ASP A 1 296 ? -31.377 -19.878 50.282 1.00 79.44 296 ASP A O 1
ATOM 2159 N N . PRO A 1 297 ? -31.492 -21.895 49.375 1.00 80.19 297 PRO A N 1
ATOM 2160 C CA . PRO A 1 297 ? -31.634 -22.551 50.674 1.00 80.19 297 PRO A CA 1
ATOM 2161 C C . PRO A 1 297 ? -30.421 -22.415 51.614 1.00 80.19 297 PRO A C 1
ATOM 2163 O O . PRO A 1 297 ? -30.576 -22.670 52.815 1.00 80.19 297 PRO A O 1
ATOM 2166 N N . ASP A 1 298 ? -29.230 -22.108 51.094 1.00 80.12 298 ASP A N 1
ATOM 2167 C CA . ASP A 1 298 ? -28.014 -21.859 51.864 1.00 80.12 298 ASP A CA 1
ATOM 2168 C C . ASP A 1 298 ? -27.976 -20.413 52.405 1.00 80.12 298 ASP A C 1
ATOM 2170 O O . ASP A 1 298 ? -27.777 -19.477 51.637 1.00 80.12 298 ASP A O 1
ATOM 2174 N N . PRO A 1 299 ? -28.059 -20.206 53.735 1.00 78.62 299 PRO A N 1
ATOM 2175 C CA . PRO A 1 299 ? -28.076 -18.870 54.342 1.00 78.62 299 PRO A CA 1
ATOM 2176 C C . PRO A 1 299 ? -26.746 -18.106 54.240 1.00 78.62 299 PRO A C 1
ATOM 2178 O O . PRO A 1 299 ? -26.623 -17.016 54.796 1.00 78.62 299 PRO A O 1
ATOM 2181 N N . SER A 1 300 ? -25.706 -18.704 53.652 1.00 82.44 300 SER A N 1
ATOM 2182 C CA . SER A 1 300 ? -24.437 -18.023 53.384 1.00 82.44 300 SER A CA 1
ATOM 2183 C C . SER A 1 300 ? -24.390 -17.323 52.025 1.00 82.44 300 SER A C 1
ATOM 2185 O O . SER A 1 300 ? -23.452 -16.561 51.795 1.00 82.44 300 SER A O 1
ATOM 2187 N N . VAL A 1 301 ? -25.382 -17.557 51.161 1.00 85.19 301 VAL A N 1
ATOM 2188 C CA . VAL A 1 301 ? -25.542 -16.890 49.867 1.00 85.19 301 VAL A CA 1
ATOM 2189 C C . VAL A 1 301 ? -26.718 -15.924 49.982 1.00 85.19 301 VAL A C 1
ATOM 2191 O O . VAL A 1 301 ? -27.816 -16.343 50.321 1.00 85.19 301 VAL A O 1
ATOM 2194 N N . ASP A 1 302 ? -26.462 -14.644 49.734 1.00 89.06 302 ASP A N 1
ATOM 2195 C CA . ASP A 1 302 ? -27.480 -13.603 49.564 1.00 89.06 302 ASP A CA 1
ATOM 2196 C C . ASP A 1 302 ? -27.695 -13.469 48.057 1.00 89.06 302 ASP A C 1
ATOM 2198 O O . ASP A 1 302 ? -26.774 -13.065 47.345 1.00 89.06 302 ASP A O 1
ATOM 2202 N N . ARG A 1 303 ? -28.828 -13.962 47.552 1.00 91.50 303 ARG A N 1
ATOM 2203 C CA . ARG A 1 303 ? -29.039 -14.079 46.107 1.00 91.50 303 ARG A CA 1
ATOM 2204 C C . ARG A 1 303 ? -29.767 -12.860 45.561 1.00 91.50 303 ARG A C 1
ATOM 2206 O O . ARG A 1 303 ? -29.527 -12.491 44.417 1.00 91.50 303 ARG A O 1
ATOM 2213 N N . ASP A 1 304 ? -30.665 -12.278 46.347 1.00 92.06 304 ASP A N 1
ATOM 2214 C CA . ASP A 1 304 ? -31.453 -11.104 45.986 1.00 92.06 304 ASP A CA 1
ATOM 2215 C C . ASP A 1 304 ? -30.869 -9.771 46.475 1.00 92.06 304 ASP A C 1
ATOM 2217 O O . ASP A 1 304 ? -31.480 -8.718 46.270 1.00 92.06 304 ASP A O 1
ATOM 2221 N N . CYS A 1 305 ? -29.661 -9.809 47.038 1.00 93.25 305 CYS A N 1
ATOM 2222 C CA . CYS A 1 305 ? -28.872 -8.654 47.440 1.00 93.25 305 CYS A CA 1
ATOM 2223 C C . CYS A 1 305 ? -29.609 -7.735 48.436 1.00 93.25 305 CYS A C 1
ATOM 2225 O O . CYS A 1 305 ? -29.383 -6.519 48.457 1.00 93.25 305 CYS A O 1
ATOM 2227 N N . ASP A 1 306 ? -30.502 -8.283 49.271 1.00 90.94 306 ASP A N 1
ATOM 2228 C CA . ASP A 1 306 ? -31.233 -7.523 50.292 1.00 90.94 306 ASP A CA 1
ATOM 2229 C C . ASP A 1 306 ? -30.439 -7.338 51.606 1.00 90.94 306 ASP A C 1
ATOM 2231 O O . ASP A 1 306 ? -30.855 -6.603 52.517 1.00 90.94 306 ASP A O 1
ATOM 2235 N N . GLY A 1 307 ? -29.249 -7.945 51.680 1.00 85.94 307 GLY A N 1
ATOM 2236 C CA . GLY A 1 307 ? -28.353 -7.928 52.829 1.00 85.94 307 GLY A CA 1
ATOM 2237 C C . GLY A 1 307 ? -28.621 -9.045 53.840 1.00 85.94 307 GLY A C 1
ATOM 2238 O O . GLY A 1 307 ? -28.061 -9.000 54.948 1.00 85.94 307 GLY A O 1
ATOM 2239 N N . ILE A 1 308 ? -29.477 -10.017 53.512 1.00 81.81 308 ILE A N 1
ATOM 2240 C CA . ILE A 1 308 ? -29.877 -11.135 54.364 1.00 81.81 308 ILE A CA 1
ATOM 2241 C C . ILE A 1 308 ? -29.856 -12.437 53.546 1.00 81.81 308 ILE A C 1
ATOM 2243 O O . ILE A 1 308 ? -30.746 -12.705 52.760 1.00 81.81 308 ILE A O 1
ATOM 2247 N N . GLY A 1 309 ? -28.899 -13.329 53.830 1.00 76.06 309 GLY A N 1
ATOM 2248 C CA . GLY A 1 309 ? -28.963 -14.706 53.323 1.00 76.06 309 GLY A CA 1
ATOM 2249 C C . GLY A 1 309 ? -30.167 -15.439 53.923 1.00 76.06 309 GLY A C 1
ATOM 2250 O O . GLY A 1 309 ? -30.172 -15.785 55.118 1.00 76.06 309 GLY A O 1
ATOM 2251 N N . ASP A 1 310 ? -31.207 -15.642 53.121 1.00 72.00 310 ASP A N 1
ATOM 2252 C CA . ASP A 1 310 ? -32.533 -15.981 53.612 1.00 72.00 310 ASP A CA 1
ATOM 2253 C C . ASP A 1 310 ? -32.760 -17.493 53.528 1.00 72.00 310 ASP A C 1
ATOM 2255 O O . ASP A 1 310 ? -32.768 -18.115 52.469 1.00 72.00 310 ASP A O 1
ATOM 2259 N N . VAL A 1 311 ? -33.013 -18.150 54.666 1.00 65.06 311 VAL A N 1
ATOM 2260 C CA . VAL A 1 311 ? -33.444 -19.551 54.606 1.00 65.06 311 VAL A CA 1
ATOM 2261 C C . VAL A 1 311 ? -34.808 -19.595 53.939 1.00 65.06 311 VAL A C 1
ATOM 2263 O O . VAL A 1 311 ? -35.794 -19.133 54.525 1.00 65.06 311 VAL A O 1
ATOM 2266 N N . VAL A 1 312 ? -34.902 -20.237 52.769 1.00 59.16 312 VAL A N 1
ATOM 2267 C CA . VAL A 1 312 ? -36.192 -20.648 52.210 1.00 59.16 312 VAL A CA 1
ATOM 2268 C C . VAL A 1 312 ? -36.890 -21.435 53.314 1.00 59.16 312 VAL A C 1
ATOM 2270 O O . VAL A 1 312 ? -36.559 -22.594 53.588 1.00 59.16 312 VAL A O 1
ATOM 2273 N N . ARG A 1 313 ? -37.827 -20.794 54.025 1.00 54.97 313 ARG A N 1
ATOM 2274 C CA . ARG A 1 313 ? -38.665 -21.451 55.024 1.00 54.97 313 ARG A CA 1
ATOM 2275 C C . ARG A 1 313 ? -39.547 -22.385 54.232 1.00 54.97 313 ARG A C 1
ATOM 2277 O O . ARG A 1 313 ? -40.663 -22.038 53.851 1.00 54.97 313 ARG A O 1
ATOM 2284 N N . GLY A 1 314 ? -39.006 -23.571 53.969 1.00 52.69 314 GLY A N 1
ATOM 2285 C CA . GLY A 1 314 ? -39.728 -24.677 53.399 1.00 52.69 314 GLY A CA 1
ATOM 2286 C C . GLY A 1 314 ? -41.033 -24.754 54.157 1.00 52.69 314 GLY A C 1
ATOM 2287 O O . GLY A 1 314 ? -41.046 -24.844 55.388 1.00 52.69 314 GLY A O 1
ATOM 2288 N N . LEU A 1 315 ? -42.129 -24.639 53.414 1.00 56.31 315 LEU A N 1
ATOM 2289 C CA . LEU A 1 315 ? -43.437 -25.075 53.851 1.00 56.31 315 LEU A CA 1
ATOM 2290 C C . LEU A 1 315 ? -43.248 -26.490 54.383 1.00 56.31 315 LEU A C 1
ATOM 2292 O O . LEU A 1 315 ? -43.248 -27.454 53.621 1.00 56.31 315 LEU A O 1
ATOM 2296 N N . VAL A 1 316 ? -43.026 -26.616 55.691 1.00 51.81 316 VAL A N 1
ATOM 2297 C CA . VAL A 1 316 ? -43.093 -27.897 56.367 1.00 51.81 316 VAL A CA 1
ATOM 2298 C C . VAL A 1 316 ? -44.515 -28.351 56.075 1.00 51.81 316 VAL A C 1
ATOM 2300 O O . VAL A 1 316 ? -45.445 -27.645 56.483 1.00 51.81 316 VAL A O 1
ATOM 2303 N N . PRO A 1 317 ? -44.741 -29.448 55.329 1.00 49.81 317 PRO A N 1
ATOM 2304 C CA . PRO A 1 317 ? -46.084 -29.960 55.209 1.00 49.81 317 PRO A CA 1
ATOM 2305 C C . PRO A 1 317 ? -46.491 -30.288 56.637 1.00 49.81 317 PRO A C 1
ATOM 2307 O O . PRO A 1 317 ? -45.935 -31.191 57.265 1.00 49.81 317 PRO A O 1
ATOM 2310 N N . VAL A 1 318 ? -47.412 -29.498 57.187 1.00 51.44 318 VAL A N 1
ATOM 2311 C CA . VAL A 1 318 ? -48.086 -29.838 58.428 1.00 51.44 318 VAL A CA 1
ATOM 2312 C C . VAL A 1 318 ? -48.817 -31.125 58.096 1.00 51.44 318 VAL A C 1
ATOM 2314 O O . VAL A 1 318 ? -49.895 -31.113 57.503 1.00 51.44 318 VAL A O 1
ATOM 2317 N N . ALA A 1 319 ? -48.183 -32.254 58.405 1.00 53.84 319 ALA A N 1
ATOM 2318 C CA . ALA A 1 319 ? -48.846 -33.532 58.425 1.00 53.84 319 ALA A CA 1
ATOM 2319 C C . ALA A 1 319 ? -49.962 -33.369 59.452 1.00 53.84 319 ALA A C 1
ATOM 2321 O O . ALA A 1 319 ? -49.727 -33.354 60.660 1.00 53.84 319 ALA A O 1
ATOM 2322 N N . CYS A 1 320 ? -51.175 -33.148 58.953 1.00 45.34 320 CYS A N 1
ATOM 2323 C CA . CYS A 1 320 ? -52.370 -33.138 59.763 1.00 45.34 320 CYS A CA 1
ATOM 2324 C C . CYS A 1 320 ? -52.491 -34.559 60.315 1.00 45.34 320 CYS A C 1
ATOM 2326 O O . CYS A 1 320 ? -52.937 -35.478 59.626 1.00 45.34 320 CYS A O 1
ATOM 2328 N N . SER A 1 321 ? -51.996 -34.772 61.533 1.00 51.38 321 SER A N 1
ATOM 2329 C CA . SER A 1 321 ? -52.218 -36.007 62.261 1.00 51.38 321 SER A CA 1
ATOM 2330 C C . SER A 1 321 ? -53.712 -36.079 62.557 1.00 51.38 321 SER A C 1
ATOM 2332 O O . SER A 1 321 ? -54.197 -35.511 63.536 1.00 51.38 321 SER A O 1
ATOM 2334 N N . VAL A 1 322 ? -54.454 -36.763 61.692 1.00 51.88 322 VAL A N 1
ATOM 2335 C CA . VAL A 1 322 ? -55.787 -37.260 62.016 1.00 51.88 322 VAL A CA 1
ATOM 2336 C C . VAL A 1 322 ? -55.606 -38.287 63.126 1.00 51.88 322 VAL A C 1
ATOM 2338 O O . VAL A 1 322 ? -55.268 -39.445 62.889 1.00 51.88 322 VAL A O 1
ATOM 2341 N N . SER A 1 323 ? -55.775 -37.838 64.368 1.00 47.94 323 SER A N 1
ATOM 2342 C CA . SER A 1 323 ? -55.984 -38.724 65.500 1.00 47.94 323 SER A CA 1
ATOM 2343 C C . SER A 1 323 ? -57.245 -39.539 65.211 1.00 47.94 323 SER A C 1
ATOM 2345 O O . SER A 1 323 ? -58.362 -39.026 65.166 1.00 47.94 323 SER A O 1
ATOM 2347 N N . GLY A 1 324 ? -57.047 -40.827 64.935 1.00 55.12 324 GLY A N 1
ATOM 2348 C CA . GLY A 1 324 ? -58.121 -41.790 64.745 1.00 55.12 324 GLY A CA 1
ATOM 2349 C C . GLY A 1 324 ? -58.928 -41.951 66.030 1.00 55.12 324 GLY A C 1
ATOM 2350 O O . GLY A 1 324 ? -58.611 -42.792 66.865 1.00 55.12 324 GLY A O 1
ATOM 2351 N N . GLY A 1 325 ? -59.976 -41.145 66.186 1.00 46.41 325 GLY A N 1
ATOM 2352 C CA . GLY A 1 325 ? -61.064 -41.386 67.125 1.00 46.41 325 GLY A CA 1
ATOM 2353 C C . GLY A 1 325 ? -62.171 -42.169 66.426 1.00 46.41 325 GLY A C 1
ATOM 2354 O O . GLY A 1 325 ? -62.944 -41.605 65.657 1.00 46.41 325 GLY A O 1
ATOM 2355 N N . THR A 1 326 ? -62.255 -43.476 66.669 1.00 53.69 326 THR A N 1
ATOM 2356 C CA . THR A 1 326 ? -63.389 -44.300 66.224 1.00 53.69 326 THR A CA 1
ATOM 2357 C C . THR A 1 326 ? -64.674 -43.912 66.980 1.00 53.69 326 THR A C 1
ATOM 2359 O O . THR A 1 326 ? -64.624 -43.796 68.207 1.00 53.69 326 THR A O 1
ATOM 2362 N N . PRO A 1 327 ? -65.826 -43.733 66.302 1.00 53.66 327 PRO A N 1
ATOM 2363 C CA . PRO A 1 327 ? -67.079 -43.289 66.920 1.00 53.66 327 PRO A CA 1
ATOM 2364 C C . PRO A 1 327 ? -67.811 -44.398 67.719 1.00 53.66 327 PRO A C 1
ATOM 2366 O O . PRO A 1 327 ? -67.629 -45.587 67.448 1.00 53.66 327 PRO A O 1
ATOM 2369 N N . PRO A 1 328 ? -68.677 -44.037 68.691 1.00 49.00 328 PRO A N 1
ATOM 2370 C CA . PRO A 1 328 ? -69.139 -44.930 69.762 1.00 49.00 328 PRO A CA 1
ATOM 2371 C C . PRO A 1 328 ? -70.394 -45.769 69.433 1.00 49.00 328 PRO A C 1
ATOM 2373 O O . PRO A 1 328 ? -71.358 -45.752 70.194 1.00 49.00 328 PRO A O 1
ATOM 2376 N N . TRP A 1 329 ? -70.425 -46.524 68.329 1.00 61.12 329 TRP A N 1
ATOM 2377 C CA . TRP A 1 329 ? -71.601 -47.376 68.041 1.00 61.12 329 TRP A CA 1
ATOM 2378 C C . TRP A 1 329 ? -71.341 -48.748 67.399 1.00 61.12 329 TRP A C 1
ATOM 2380 O O . TRP A 1 329 ? -72.290 -49.498 67.190 1.00 61.12 329 TRP A O 1
ATOM 2390 N N . ALA A 1 330 ? -70.094 -49.156 67.161 1.00 44.25 330 ALA A N 1
ATOM 2391 C CA . ALA A 1 330 ? -69.806 -50.464 66.563 1.00 44.25 330 ALA A CA 1
ATOM 2392 C C . ALA A 1 330 ? -69.539 -51.548 67.626 1.00 44.25 330 ALA A C 1
ATOM 2394 O O . ALA A 1 330 ? -68.424 -52.043 67.780 1.00 44.25 330 ALA A O 1
ATOM 2395 N N . GLY A 1 331 ? -70.578 -51.905 68.380 1.00 43.94 331 GLY A N 1
ATOM 2396 C CA . GLY A 1 331 ? -70.639 -53.177 69.096 1.00 43.94 331 GLY A CA 1
ATOM 2397 C C . GLY A 1 331 ? -71.372 -54.220 68.251 1.00 43.94 331 GLY A C 1
ATOM 2398 O O . GLY A 1 331 ? -72.367 -53.888 67.616 1.00 43.94 331 GLY A O 1
ATOM 2399 N N . TRP A 1 332 ? -70.931 -55.477 68.359 1.00 47.16 332 TRP A N 1
ATOM 2400 C CA . TRP A 1 332 ? -71.600 -56.714 67.916 1.00 47.16 332 TRP A CA 1
ATOM 2401 C C . TRP A 1 332 ? -71.412 -57.130 66.445 1.00 47.16 332 TRP A C 1
ATOM 2403 O O . TRP A 1 332 ? -72.172 -56.737 65.574 1.00 47.16 332 TRP A O 1
ATOM 2413 N N . MET A 1 333 ? -70.443 -58.020 66.195 1.00 39.22 333 MET A N 1
ATOM 2414 C CA . MET A 1 333 ? -70.637 -59.383 65.648 1.00 39.22 333 MET A CA 1
ATOM 2415 C C . MET A 1 333 ? -69.250 -60.037 65.464 1.00 39.22 333 MET A C 1
ATOM 2417 O O . MET A 1 333 ? -68.417 -59.539 64.723 1.00 39.22 333 MET A O 1
ATOM 2421 N N . LEU A 1 334 ? -68.859 -60.965 66.340 1.00 39.81 334 LEU A N 1
ATOM 2422 C CA . LEU A 1 334 ? -69.044 -62.425 66.255 1.00 39.81 334 LEU A CA 1
ATOM 2423 C C . LEU A 1 334 ? -67.952 -63.122 65.418 1.00 39.81 334 LEU A C 1
ATOM 2425 O O . LEU A 1 334 ? -67.781 -62.868 64.232 1.00 39.81 334 LEU A O 1
ATOM 2429 N N . MET A 1 335 ? -67.218 -64.006 66.104 1.00 43.97 335 MET A N 1
ATOM 2430 C CA . MET A 1 335 ? -66.256 -64.975 65.572 1.00 43.97 335 MET A CA 1
ATOM 2431 C C . MET A 1 335 ? -66.761 -65.685 64.313 1.00 43.97 335 MET A C 1
ATOM 2433 O O . MET A 1 335 ? -67.877 -66.179 64.358 1.00 43.97 335 MET A O 1
ATOM 2437 N N . VAL A 1 336 ? -65.884 -65.922 63.329 1.00 43.97 336 VAL A N 1
ATOM 2438 C CA . VAL A 1 336 ? -65.706 -67.233 62.669 1.00 43.97 336 VAL A CA 1
ATOM 2439 C C . VAL A 1 336 ? -64.278 -67.305 62.094 1.00 43.97 336 VAL A C 1
ATOM 2441 O O . VAL A 1 336 ? -63.866 -66.477 61.289 1.00 43.97 336 VAL A O 1
ATOM 2444 N N . TRP A 1 337 ? -63.524 -68.309 62.545 1.00 44.94 337 TRP A N 1
ATOM 2445 C CA . TRP A 1 337 ? -62.308 -68.836 61.914 1.00 44.94 337 TRP A CA 1
ATOM 2446 C C . TRP A 1 337 ? -62.616 -69.421 60.527 1.00 44.94 337 TRP A C 1
ATOM 2448 O O . TRP A 1 337 ? -63.660 -70.042 60.395 1.00 44.94 337 TRP A O 1
ATOM 2458 N N . ILE A 1 338 ? -61.682 -69.379 59.565 1.00 45.12 338 ILE A N 1
ATOM 2459 C CA . ILE A 1 338 ? -61.237 -70.563 58.790 1.00 45.12 338 ILE A CA 1
ATOM 2460 C C . ILE A 1 338 ? -60.059 -70.215 57.860 1.00 45.12 338 ILE A C 1
ATOM 2462 O O . ILE A 1 338 ? -59.937 -69.125 57.312 1.00 45.12 338 ILE A O 1
ATOM 2466 N N . LEU A 1 339 ? -59.185 -71.214 57.772 1.00 44.62 339 LEU A N 1
ATOM 2467 C CA . LEU A 1 339 ? -57.914 -71.366 57.074 1.00 44.62 339 LEU A CA 1
ATOM 2468 C C . LEU A 1 339 ? -57.987 -71.368 55.534 1.00 44.62 339 LEU A C 1
ATOM 2470 O O . LEU A 1 339 ? -59.025 -71.658 54.948 1.00 44.62 339 LEU A O 1
ATOM 2474 N N . ALA A 1 340 ? -56.779 -71.282 54.957 1.00 41.09 340 ALA A N 1
ATOM 2475 C CA . ALA A 1 340 ? -56.351 -71.694 53.612 1.00 41.09 340 ALA A CA 1
ATOM 2476 C C . ALA A 1 340 ? -56.672 -70.710 52.465 1.00 41.09 340 ALA A C 1
ATOM 2478 O O . ALA A 1 340 ? -57.743 -70.137 52.395 1.00 41.09 340 ALA A O 1
ATOM 2479 N N . GLY A 1 341 ? -55.787 -70.460 51.502 1.00 37.88 341 GLY A N 1
ATOM 2480 C CA . GLY A 1 341 ? -54.535 -71.124 51.188 1.00 37.88 341 GLY A CA 1
ATOM 2481 C C . GLY A 1 341 ? -53.722 -70.330 50.167 1.00 37.88 341 GLY A C 1
ATOM 2482 O O . GLY A 1 341 ? -54.199 -69.427 49.487 1.00 37.88 341 GLY A O 1
ATOM 2483 N N . SER A 1 342 ? -52.454 -70.709 50.109 1.00 54.09 342 SER A N 1
ATOM 2484 C CA . SER A 1 342 ? -51.452 -70.362 49.111 1.00 54.09 342 SER A CA 1
ATOM 2485 C C . SER A 1 342 ? -51.955 -70.426 47.667 1.00 54.09 342 SER A C 1
ATOM 2487 O O . SER A 1 342 ? -52.403 -71.494 47.263 1.00 54.09 342 SER A O 1
ATOM 2489 N N . VAL A 1 343 ? -51.674 -69.403 46.852 1.00 46.09 343 VAL A N 1
ATOM 2490 C CA . VAL A 1 343 ? -51.162 -69.604 45.483 1.00 46.09 343 VAL A CA 1
ATOM 2491 C C . VAL A 1 343 ? -50.198 -68.470 45.132 1.00 46.09 343 VAL A C 1
ATOM 2493 O O . VAL A 1 343 ? -50.577 -67.322 44.938 1.00 46.09 343 VAL A O 1
ATOM 2496 N N . ARG A 1 344 ? -48.921 -68.838 45.034 1.00 55.53 344 ARG A N 1
ATOM 2497 C CA . ARG A 1 344 ? -47.860 -68.113 44.332 1.00 55.53 344 ARG A CA 1
ATOM 2498 C C . ARG A 1 344 ? -47.847 -68.618 42.891 1.00 55.53 344 ARG A C 1
ATOM 2500 O O . ARG A 1 344 ? -47.889 -69.839 42.728 1.00 55.53 344 ARG A O 1
ATOM 2507 N N . ARG A 1 345 ? -47.724 -67.717 41.907 1.00 51.59 345 ARG A N 1
ATOM 2508 C CA . ARG A 1 345 ? -47.155 -67.868 40.538 1.00 51.59 345 ARG A CA 1
ATOM 2509 C C . ARG A 1 345 ? -47.823 -66.823 39.626 1.00 51.59 345 ARG A C 1
ATOM 2511 O O . ARG A 1 345 ? -49.035 -66.696 39.688 1.00 51.59 345 ARG A O 1
ATOM 2518 N N . ARG A 1 346 ? -47.124 -66.081 38.773 1.00 53.00 346 ARG A N 1
ATOM 2519 C CA . ARG A 1 346 ? -45.749 -66.153 38.259 1.00 53.00 346 ARG A CA 1
ATOM 2520 C C . ARG A 1 346 ? -45.244 -64.741 38.020 1.00 53.00 346 ARG A C 1
ATOM 2522 O O . ARG A 1 346 ? -46.096 -63.897 37.681 1.00 53.00 346 ARG A O 1
#

=== Feature glossary ===
The record interleaves many kinds of information about one protein. Here is each kind framed as the question it answers.

Q: What does the local fold look like, residue by residue?
A: A 3Di character summarizes, for each residue, the relative orientation of the Cα frame of its nearest spatial neighbor. Because it encodes fold topology rather than chemistry, 3Di alignments detect remote structural similarity that sequence alignment misses.

Q: Which residues are in helices, strands, or loops?
A: Secondary structure is the local, repeating backbone conformation. DSSP classifies it into eight states by reading the hydrogen-bond network: three helix types (H, G, I), two β types (E, B), two non-regular types (T, S), and unstructured coil (-).

Q: How big and how compact is the whole molecule?
A: Three whole-structure scalars: the radius of gyration (RMS distance of Cα from centroid, in Å), the count of Cα–Cα contacts (pairs closer than 8 Å and separated by more than four residues in sequence — i.e. tertiary, not local, contacts), and the bounding-box dimensions. Together they distinguish compact globular folds from extended fibres or disordered chains.

Q: How confident is the AlphaFold model at each residue?
A: For AlphaFold models, the B-factor field carries pLDDT — the model's own estimate of local accuracy on a 0–100 scale. Regions with pLDDT<50 should be treated as essentially unmodeled; they often correspond to intrinsically disordered segments.

Q: What family and function is it annotated with?
A: Functional annotations link the protein to curated databases. InterPro entries identify conserved domains and families by matching the sequence against member-database signatures (Pfam, PROSITE, CDD, …). Gene Ontology (GO) terms describe molecular function, biological process, and cellular component in a controlled vocabulary. CATH places the structure in a hierarchical fold classification (Class/Architecture/Topology/Homologous-superfamily). The organism is the source species.

Q: What known structures does this most resemble?
A: Nearest PDB neighbors are the top structural matches found by Foldseek when searching this structure against the entire Protein Data Bank. Each hit reports a TM-score (0 to 1; >0.5 almost always implies the same fold) and an E-value. These are *structural* homologs — they may share no detectable sequence similarity.

Q: Which residues are buried vs exposed?
A: Solvent-accessible surface area (SASA) is the area in Å² traced out by the centre of a 1.4 Å probe sphere (a water molecule) rolled over the protein's van der Waals surface (Shrake–Rupley / Lee–Richards construction). Buried residues have near-zero SASA; fully exposed residues can exceed 200 Å². The total SASA scales roughly with the number of surface residues.

Q: What are the backbone torsion angles?
A: φ (phi) and ψ (psi) are the two rotatable backbone dihedrals per residue: φ is the C(i-1)–N–Cα–C torsion, ψ is the N–Cα–C–N(i+1) torsion, both in degrees on (−180°, 180°]. α-helical residues cluster near (−60°, −45°); β-strand residues near (−120°, +130°). A Ramachandran plot is simply a scatter of (φ, ψ) for every residue.

Q: Are the domains correctly placed relative to each other?
A: Predicted aligned error is AlphaFold's pairwise confidence. Unlike pLDDT (per-residue), PAE is per-residue-pair and captures whether two parts of the structure are correctly placed relative to each other. Units are ångströms of expected positional error.

Q: What if only a Cα trace is available?
A: P-SEA three-state annotation labels each residue as helix, strand, or coil based purely on the geometry of the Cα trace. It serves as a fallback when the full backbone (and thus DSSP) is unavailable.

Q: What is the amino-acid chain?
A: This is the polypeptide sequence — one letter per residue, N-terminus first. Length ranges from a few dozen residues for small domains to over a thousand for large multi-domain proteins.

Q: What do the rendered images show?
A: The six renders are orthographic views along the three Cartesian axes in both directions. Representation (cartoon, sticks, or surface) and color scheme (sequence-rainbow or by-chain) vary across proteins so the training set covers all the common visualization conventions.

Q: What do the diagnostic plots show?
A: Plot images: a contact map (which residues are close in 3D, as an N×N binary image), a Ramachandran scatter (backbone torsion angles, revealing secondary-structure composition at a glance), and — for AlphaFold structures — a PAE heatmap (pairwise prediction confidence).

Q: How mobile is each atom in the crystal?
A: B-factor (Debye–Waller factor) reflects atomic displacement in the crystal lattice. It is an experimental observable (units Å²), not a prediction; low values mean the atom is pinned down, high values mean it moves or is heterogeneous across the crystal.

Q: Where is each backbone atom in 3D?
A: The mmCIF table is the protein's shape written out atom by atom. For each backbone N, Cα, C, and carbonyl O, it records an (x, y, z) coordinate triple in Å plus the residue type, chain letter, and residue number.